Protein 9RFF (pdb70)

Nearest PDB structures (foldseek):
  2ov2-assembly9_H  TM=9.928E-01  e=3.706E-32  Homo sapiens
  3ryt-assembly1_C  TM=9.776E-01  e=1.909E-29  Homo sapiens
  5upk-assembly1_C  TM=9.844E-01  e=1.494E-25  Homo sapiens
  7xqv-assembly1_A  TM=9.735E-01  e=6.009E-23  Rattus norvegicus
  8t74-assembly1_A  TM=9.162E-01  e=3.056E-15  Homo sapiens

Foldseek 3Di:
DAEAEEEEEFAPPQCQVLLVLCQAFVDGDDDDDFDAKKWWWKWKAQVNHIYIYTYMYHGRDVVCVVPRCLSQPPHQEYEYEGELLDVVRLVCVVVPVLVSNPVNPPHAYEYEHEPPVCQPPVVSQVVQVVVVHHGHDPVNQVVSCVVSVHPYYFYAYSVVGVRSNVVVLVRVCSRPVVDPRPDMGRIHTDAMQDPVNRVSNVCPHWDWDQDPSGIDTHHD

Radius of gyration: 16.65 Å; Cα contacts (8 Å, |Δi|>4): 474; chains: 1; bounding box: 46×42×38 Å

Secondary structure (DSSP, 8-state):
-EEEEEEEEESTTSSHHHHHHHHHHS---SS----SEEEEEEEEEETTEEEEEEEEEE--SGGGTTTGGGG-TT-SEEEEEEETT-HHHHHHIIIIIHHHHHH-----EEEEEE-GGGTT-HHHHHHHHHTT--PPPHHHHHHHHHHTT-SEEEE--TTT-TTHHHHHHHHHHHH-TTS----BPPPEEEEESSHHHHHHHH----EEEEETTEEEEE--

Organism: Homo sapiens (NCBI:txid9606)

InterPro domains:
  IPR001452 SH3 domain [PF00018] (140-185)
  IPR001452 SH3 domain [PF00018] (202-250)
  IPR001452 SH3 domain [PF14604] (452-502)
  IPR001452 SH3 domain [PF14604] (837-886)
  IPR001452 SH3 domain [PR00452] (199-209)
  IPR001452 SH3 domain [PR00452] (462-477)
  IPR001452 SH3 domain [PR00452] (492-504)
  IPR001452 SH3 domain [PS50002] (134-193)
  IPR001452 SH3 domain [PS50002] (196-259)
  IPR001452 SH3 domain [PS50002] (445-506)
  IPR001452 SH3 domain [PS50002] (829-888)
  IPR001452 SH3 domain [SM00326] (137-192)
  IPR001452 SH3 domain [SM00326] (199-258)
  IPR001452 SH3 domain [SM00326] (448-505)
  IPR001452 SH3 domain [SM00326] (832-888)
  IPR001841 Zinc finger, RING-type [PF13923] (11-52)
  IPR001841 Zinc finger, RING-type [PS50089] (12-53)
  IPR001841 Zinc finger, RING-type [SM00184] (12-52)
  IPR013083 Zinc finger, RING/FYVE/PHD-type [G3DSA:3.30.40.10] (1-81)
  IPR017907 Zinc finger, RING-type, conserved site [PS00518] (28-37)

Sequence (220 aa):
MQAIKCVVVGDGAVGKTCLLISYTTNAFPGEYIPTVFDNYSANVMMVDGKPVNLGLWDTAGQEDYDRLRPLSYPPQTDVFLICFSLVSPASFEENVRAKWYPEVRHHPNTPPIILVGTKLDLRDDKDDTIEKLKEKKLTPITYPQGLAMAKEIGAVKYLECSALTQRGLKTVFDEAIRAVLQNRHSMEISPPVLISSSNPTAAARISEAPSSQVHISTTGLIVTPP

B-factor: mean 19.62, std 9.92, range [8.66, 71.63]

Structure (mmCIF, N/CA/C/O backbone):
data_9RFF
#
_entry.id   9RFF
#
_cell.length_a   39.222
_cell.length_b   73.082
_cell.length_c   73.283
_cell.angle_alpha   90.000
_cell.angle_beta   90.000
_cell.angle_gamma   90.000
#
_sym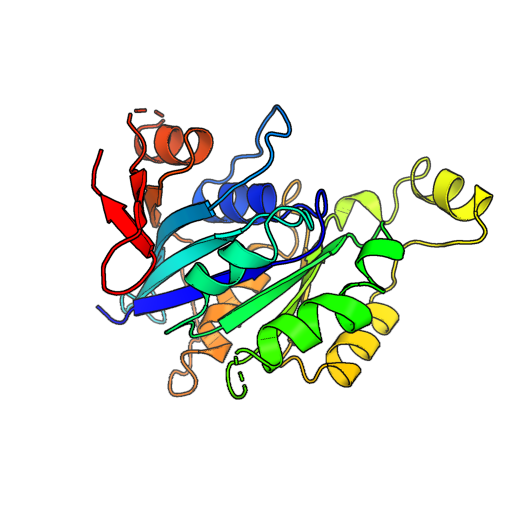metry.space_group_name_H-M   'P 21 21 21'
#
loop_
_entity.id
_entity.type
_entity.pdbx_description
1 polymer 'Ras-related C3 botulinum toxin substrate 1,E3 ubiquitin-protein ligase SH3RF1'
2 non-polymer 'PHOSPHOAMINOPHOSPHONIC ACID-GUANYLATE ESTER'
3 non-polymer 'MAGNESIUM ION'
4 non-polymer (4S)-2-METHYL-2,4-PENTANEDIOL
5 water water
#
loop_
_atom_site.group_PDB
_atom_site.id
_atom_site.type_symbol
_atom_site.label_atom_id
_atom_site.label_alt_id
_atom_site.label_comp_id
_atom_site.label_asym_id
_atom_site.label_entity_id
_atom_site.label_seq_id
_atom_site.pdbx_PDB_ins_code
_atom_site.Cartn_x
_atom_site.Cartn_y
_atom_site.Cartn_z
_atom_site.occupancy
_atom_site.B_iso_or_equiv
_atom_site.auth_seq_id
_atom_site.auth_comp_id
_atom_site.auth_asym_id
_atom_site.auth_atom_id
_atom_site.pdbx_PDB_model_num
ATOM 1 N N . MET A 1 4 ? 38.566 5.222 1.720 1.000 56.011 1 MET A N 1
ATOM 2 C CA . MET A 1 4 ? 37.631 4.065 1.701 1.000 51.251 1 MET A CA 1
ATOM 3 C C . MET A 1 4 ? 37.391 3.677 0.242 1.000 42.949 1 MET A C 1
ATOM 4 O O . MET A 1 4 ? 36.911 4.473 -0.559 1.000 44.637 1 MET A O 1
ATOM 9 N N . GLN A 1 5 ? 37.757 2.440 -0.096 1.000 36.915 2 GLN A N 1
ATOM 10 C CA . GLN A 1 5 ? 37.386 1.859 -1.371 1.000 31.184 2 GLN A CA 1
ATOM 11 C C . GLN A 1 5 ? 35.887 2.063 -1.608 1.000 26.928 2 GLN A C 1
ATOM 12 O O . GLN A 1 5 ? 35.087 1.881 -0.695 1.000 24.695 2 GLN A O 1
ATOM 18 N N . ALA A 1 6 ? 35.544 2.444 -2.843 1.000 24.619 3 ALA A N 1
ATOM 19 C CA . ALA A 1 6 ? 34.170 2.644 -3.260 1.000 21.321 3 ALA A CA 1
ATOM 20 C C . ALA A 1 6 ? 33.849 1.713 -4.431 1.000 20.207 3 ALA A C 1
ATOM 21 O O . ALA A 1 6 ? 34.717 1.408 -5.255 1.000 23.945 3 ALA A O 1
ATOM 23 N N . ILE A 1 7 ? 32.608 1.239 -4.463 1.000 16.058 4 ILE A N 1
ATOM 24 C CA . ILE A 1 7 ? 32.061 0.367 -5.496 1.000 15.715 4 ILE A CA 1
ATOM 25 C C . ILE A 1 7 ? 30.790 1.048 -5.986 1.000 13.957 4 ILE A C 1
ATOM 26 O O . ILE A 1 7 ? 29.944 1.406 -5.157 1.000 16.572 4 ILE A O 1
ATOM 31 N N . LYS A 1 8 ? 30.603 1.135 -7.301 1.000 12.026 5 LYS A N 1
ATOM 32 C CA . LYS A 1 8 ? 29.370 1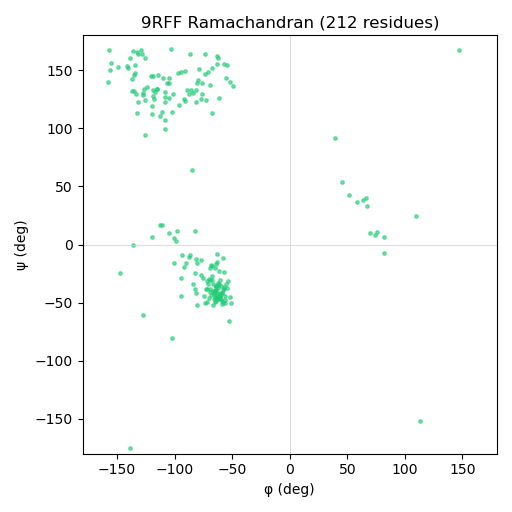.611 -7.888 1.000 12.439 5 LYS A CA 1
ATOM 33 C C . LYS A 1 8 ? 28.634 0.441 -8.518 1.000 11.209 5 LYS A C 1
ATOM 34 O O . LYS A 1 8 ? 29.185 -0.270 -9.355 1.000 12.244 5 LYS A O 1
ATOM 40 N N . CYS A 1 9 ? 27.373 0.297 -8.125 1.000 11.018 6 CYS A N 1
ATOM 41 C CA . CYS A 1 9 ? 26.506 -0.758 -8.631 1.000 11.112 6 CYS A CA 1
ATOM 42 C C . CYS A 1 9 ? 25.219 -0.129 -9.136 1.000 11.087 6 CYS A C 1
ATOM 43 O O . CYS A 1 9 ? 24.625 0.702 -8.452 1.000 13.045 6 CYS A O 1
ATOM 46 N N . VAL A 1 10 ? 24.823 -0.487 -10.362 1.000 9.896 7 VAL A N 1
ATOM 47 C CA . VAL A 1 10 ? 23.626 0.013 -10.996 1.000 9.993 7 VAL A CA 1
ATOM 48 C C . VAL A 1 10 ? 22.663 -1.152 -11.206 1.000 9.382 7 VAL A C 1
ATOM 49 O O . VAL A 1 10 ? 23.068 -2.215 -11.688 1.000 10.171 7 VAL A O 1
ATOM 53 N N . VAL A 1 11 ? 21.409 -0.901 -10.855 1.000 9.511 8 VAL A N 1
ATOM 54 C CA . VAL A 1 11 ? 20.342 -1.892 -10.919 1.000 10.198 8 VAL A CA 1
ATOM 55 C C . VAL A 1 11 ? 19.406 -1.547 -12.066 1.000 9.770 8 VAL A C 1
ATOM 56 O O . VAL A 1 11 ? 18.857 -0.449 -12.089 1.000 10.778 8 VAL A O 1
ATOM 60 N N . VAL A 1 12 ? 19.229 -2.480 -13.013 1.000 9.869 9 VAL A N 1
ATOM 61 C CA . VAL A 1 12 ? 18.363 -2.272 -14.161 1.000 10.040 9 VAL A CA 1
ATOM 62 C C . VAL A 1 12 ? 17.440 -3.477 -14.335 1.000 9.848 9 VAL A C 1
ATOM 63 O O . VAL A 1 12 ? 17.671 -4.571 -13.814 1.000 10.714 9 VAL A O 1
ATOM 67 N N . GLY A 1 13 ? 16.391 -3.281 -15.133 1.000 10.105 10 GLY A N 1
ATOM 68 C CA . GLY A 1 13 ? 15.415 -4.321 -15.419 1.000 11.040 10 GLY A CA 1
ATOM 69 C C . GLY A 1 13 ? 14.027 -3.747 -15.613 1.000 10.750 10 GLY A C 1
ATOM 70 O O . GLY A 1 13 ? 13.798 -2.564 -15.375 1.000 11.234 10 GLY A O 1
ATOM 71 N N . ASP A 1 14 ? 13.123 -4.571 -16.121 1.000 10.995 11 ASP A N 1
ATOM 72 C CA . ASP A 1 14 ? 11.785 -4.116 -16.461 1.000 12.194 11 ASP A CA 1
ATOM 73 C C . ASP A 1 14 ? 11.084 -3.437 -15.296 1.000 11.882 11 ASP A C 1
ATOM 74 O O . ASP A 1 14 ? 11.314 -3.676 -14.110 1.000 11.892 11 ASP A O 1
ATOM 79 N N . GLY A 1 15 ? 10.155 -2.570 -15.666 1.000 12.307 12 GLY A N 1
ATOM 80 C CA . GLY A 1 15 ? 9.221 -2.030 -14.692 1.000 12.660 12 GLY A CA 1
ATOM 81 C C . GLY A 1 15 ? 8.569 -3.181 -13.927 1.000 14.229 12 GLY A C 1
ATOM 82 O O . GLY A 1 15 ? 8.265 -4.225 -14.475 1.000 15.597 12 GLY A O 1
ATOM 83 N N . ALA A 1 16 ? 8.419 -2.950 -12.634 1.000 15.431 13 ALA A N 1
ATOM 84 C CA . ALA A 1 16 ? 7.678 -3.762 -11.698 1.000 16.629 13 ALA A CA 1
ATOM 85 C C . ALA A 1 16 ? 8.422 -5.043 -11.307 1.000 13.646 13 ALA A C 1
ATOM 86 O O . ALA A 1 16 ? 7.863 -5.835 -10.565 1.000 16.061 13 ALA A O 1
ATOM 88 N N . VAL A 1 17 ? 9.703 -5.191 -11.649 1.000 10.990 14 VAL A N 1
ATOM 89 C CA . VAL A 1 17 ? 10.389 -6.436 -11.279 1.000 11.005 14 VAL A CA 1
ATOM 90 C C . VAL A 1 17 ? 10.853 -6.420 -9.816 1.000 10.910 14 VAL A C 1
ATOM 91 O O . VAL A 1 17 ? 11.068 -7.483 -9.264 1.000 12.164 14 VAL A O 1
ATOM 95 N N . GLY A 1 18 ? 10.904 -5.264 -9.159 1.000 10.611 15 GLY A N 1
ATOM 96 C CA . GLY A 1 18 ? 11.255 -5.191 -7.749 1.000 9.695 15 GLY A CA 1
ATOM 97 C C . GLY A 1 18 ? 12.618 -4.573 -7.457 1.000 9.316 15 GLY A C 1
ATOM 98 O O . GLY A 1 18 ? 13.169 -4.799 -6.388 1.000 10.050 15 GLY A O 1
ATOM 99 N N . LYS A 1 19 ? 13.122 -3.736 -8.363 1.000 9.811 16 LYS A N 1
ATOM 100 C CA . LYS A 1 19 ? 14.432 -3.136 -8.179 1.000 9.920 16 LYS A CA 1
ATOM 101 C C . LYS A 1 19 ? 14.480 -2.244 -6.945 1.000 9.990 16 LYS A C 1
ATOM 102 O O . LYS A 1 19 ? 15.433 -2.298 -6.156 1.000 10.330 16 LYS A O 1
ATOM 108 N N . THR A 1 20 ? 13.452 -1.396 -6.761 1.000 10.079 17 THR A N 1
ATOM 109 C CA . THR A 1 20 ? 13.459 -0.463 -5.643 1.000 10.654 17 THR A CA 1
ATOM 110 C C . THR A 1 20 ? 13.291 -1.196 -4.315 1.000 10.808 17 THR A C 1
ATOM 111 O O . THR A 1 20 ? 13.997 -0.926 -3.350 1.000 11.151 17 THR A O 1
ATOM 115 N N . CYS A 1 21 ? 12.403 -2.193 -4.288 1.000 10.438 18 CYS A N 1
ATOM 116 C CA . CYS A 1 21 ? 12.235 -2.977 -3.066 1.000 10.958 18 CYS A CA 1
ATOM 117 C C . CYS A 1 21 ? 13.500 -3.749 -2.707 1.000 10.387 18 CYS A C 1
ATOM 118 O O . CYS A 1 21 ? 13.824 -3.890 -1.529 1.000 10.359 18 CYS A O 1
ATOM 121 N N . LEU A 1 22 ? 14.218 -4.249 -3.723 1.000 10.139 19 LEU A N 1
ATOM 122 C CA . LEU A 1 22 ? 15.473 -4.939 -3.467 1.000 10.954 19 LEU A CA 1
ATOM 123 C C . LEU A 1 22 ? 16.420 -4.023 -2.673 1.000 9.998 19 LEU A C 1
ATOM 124 O O . LEU A 1 22 ? 17.038 -4.405 -1.695 1.000 11.054 19 LEU A O 1
ATOM 129 N N . LEU A 1 23 ? 16.540 -2.771 -3.146 1.000 9.806 20 LEU A N 1
ATOM 130 C CA . LEU A 1 23 ? 17.464 -1.810 -2.575 1.000 10.323 20 LEU A CA 1
ATOM 131 C C . LEU A 1 23 ? 17.011 -1.363 -1.193 1.000 10.266 20 LEU A C 1
ATOM 132 O O . LEU A 1 23 ? 17.838 -1.246 -0.291 1.000 11.402 20 LEU A O 1
ATOM 137 N N . ILE A 1 24 ? 15.743 -1.036 -1.029 1.000 10.837 21 ILE A N 1
ATOM 138 C CA . ILE A 1 24 ? 15.251 -0.593 0.270 1.000 11.576 21 ILE A CA 1
ATOM 139 C C . ILE A 1 24 ? 15.347 -1.729 1.296 1.000 11.260 21 ILE A C 1
ATOM 140 O O . ILE A 1 24 ? 15.752 -1.521 2.430 1.000 12.620 21 ILE A O 1
ATOM 145 N N . SER A 1 25 ? 14.993 -2.951 0.896 1.000 10.681 22 SER A N 1
ATOM 146 C CA . SER A 1 25 ? 15.035 -4.072 1.817 1.000 10.323 22 SER A CA 1
ATOM 147 C C . SER A 1 25 ? 16.465 -4.373 2.248 1.000 10.623 22 SER A C 1
ATOM 148 O O . SER A 1 25 ? 16.760 -4.594 3.429 1.000 11.493 22 SER A O 1
ATOM 151 N N . TYR A 1 26 ? 17.395 -4.391 1.297 1.000 10.377 23 TYR A N 1
ATOM 152 C CA . TYR A 1 26 ? 18.785 -4.685 1.626 1.000 9.945 23 TYR A CA 1
ATOM 153 C C . TYR A 1 26 ? 19.353 -3.592 2.533 1.000 10.952 23 TYR A C 1
ATOM 154 O O . TYR A 1 26 ? 20.016 -3.863 3.548 1.000 11.827 23 TYR A O 1
ATOM 163 N N . THR A 1 27 ? 19.107 -2.319 2.198 1.000 11.501 24 THR A N 1
ATOM 164 C CA . THR A 1 27 ? 19.821 -1.253 2.907 1.000 12.463 24 THR A CA 1
ATOM 165 C C . THR A 1 27 ? 19.170 -0.902 4.242 1.000 13.784 24 THR A C 1
ATOM 166 O O . THR A 1 27 ? 19.833 -0.331 5.112 1.000 15.285 24 THR A O 1
ATOM 170 N N . THR A 1 28 ? 17.869 -1.162 4.403 1.000 12.754 25 THR A N 1
ATOM 171 C CA . THR A 1 28 ? 17.158 -0.683 5.589 1.000 14.337 25 THR A CA 1
ATOM 172 C C . THR A 1 28 ? 16.225 -1.694 6.239 1.000 14.689 25 THR A C 1
ATOM 173 O O . THR A 1 28 ? 15.538 -1.347 7.232 1.000 16.038 25 THR A O 1
ATOM 177 N N . ASN A 1 29 ? 16.124 -2.897 5.676 1.000 14.252 26 ASN A N 1
ATOM 178 C CA . ASN A 1 29 ? 15.247 -3.924 6.232 1.000 16.063 26 ASN A CA 1
ATOM 179 C C . ASN A 1 29 ? 13.788 -3.461 6.306 1.000 17.608 26 ASN A C 1
ATOM 180 O O . ASN A 1 29 ? 13.030 -3.874 7.189 1.000 21.982 26 ASN A O 1
ATOM 185 N N . ALA A 1 30 ? 13.367 -2.694 5.301 1.000 17.898 27 ALA A N 1
ATOM 186 C CA . ALA A 1 30 ? 11.988 -2.270 5.158 1.000 19.080 27 ALA A CA 1
ATOM 187 C C . ALA A 1 30 ? 11.492 -2.650 3.787 1.000 19.117 27 ALA A C 1
ATOM 188 O O . ALA A 1 30 ? 12.273 -2.843 2.867 1.000 17.207 27 ALA A O 1
ATOM 190 N N . PHE A 1 31 ? 10.172 -2.700 3.664 1.000 24.357 28 PHE A N 1
ATOM 191 C CA . PHE A 1 31 ? 9.577 -3.077 2.406 1.000 24.406 28 PHE A CA 1
ATOM 192 C C . PHE A 1 31 ? 8.498 -2.043 2.144 1.000 29.473 28 PHE A C 1
ATOM 193 O O . PHE A 1 31 ? 7.603 -1.907 2.967 1.000 34.499 28 PHE A O 1
ATOM 201 N N . PRO A 1 32 ? 8.638 -1.191 1.103 1.000 31.595 29 PRO A N 1
ATOM 202 C CA . PRO A 1 32 ? 7.728 -0.066 0.903 1.000 33.506 29 PRO A CA 1
ATOM 203 C C . PRO A 1 32 ? 6.276 -0.461 0.641 1.000 34.231 29 PRO A C 1
ATOM 204 O O . PRO A 1 32 ? 6.023 -1.509 0.047 1.000 35.379 29 PRO A O 1
ATOM 208 N N . GLY A 1 33 ? 5.362 0.476 0.966 1.000 39.125 30 GLY A N 1
ATOM 209 C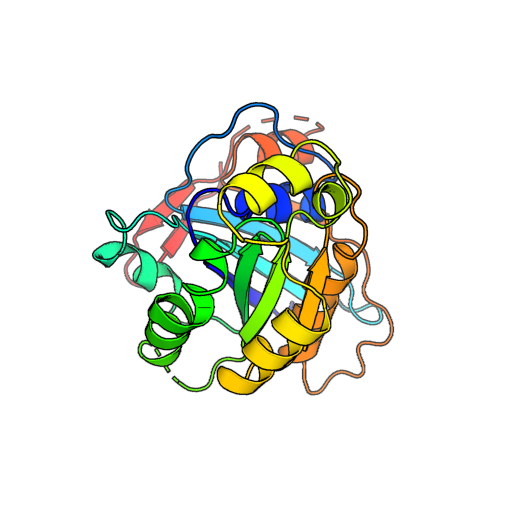 CA . GLY A 1 33 ? 3.928 0.228 1.072 1.000 38.919 30 GLY A CA 1
ATOM 210 C C . GLY A 1 33 ? 3.089 0.671 -0.137 1.000 45.048 30 GLY A C 1
ATOM 211 O O . GLY A 1 33 ? 1.925 0.267 -0.238 1.000 53.140 30 GLY A O 1
ATOM 212 N N . GLU A 1 34 ? 3.634 1.519 -1.022 1.000 42.554 31 GLU A N 1
ATOM 213 C CA . GLU A 1 34 ? 2.956 1.900 -2.262 1.000 40.902 31 GLU A CA 1
ATOM 214 C C . GLU A 1 34 ? 4.001 1.881 -3.380 1.000 40.467 31 GLU A C 1
ATOM 215 O O . GLU A 1 34 ? 5.104 2.382 -3.163 1.000 43.346 31 GLU A O 1
ATOM 217 N N . TYR A 1 35 ? 3.677 1.236 -4.525 1.000 40.807 32 TYR A N 1
ATOM 218 C CA . TYR A 1 35 ? 4.547 1.170 -5.705 1.000 37.527 32 TYR A CA 1
ATOM 219 C C . TYR A 1 35 ? 4.652 2.572 -6.312 1.000 31.916 32 TYR A C 1
ATOM 220 O O . TYR A 1 35 ? 3.658 3.115 -6.798 1.000 32.538 32 TYR A O 1
ATOM 229 N N . ILE A 1 36 ? 5.865 3.150 -6.243 1.000 26.039 33 ILE A N 1
ATOM 230 C CA . ILE A 1 36 ? 6.143 4.451 -6.828 1.000 25.410 33 ILE A CA 1
ATOM 231 C C . ILE A 1 36 ? 7.237 4.263 -7.874 1.000 24.551 33 ILE A C 1
ATOM 232 O O . ILE A 1 36 ? 8.341 3.867 -7.533 1.000 21.471 33 ILE A O 1
ATOM 237 N N . PRO A 1 37 ? 6.959 4.436 -9.186 1.000 25.468 34 PRO A N 1
ATOM 238 C CA . PRO A 1 37 ? 8.011 4.312 -10.210 1.000 24.229 34 PRO A CA 1
ATOM 239 C C . PRO A 1 37 ? 9.207 5.222 -9.961 1.000 21.449 34 PRO A C 1
ATOM 240 O O . PRO A 1 37 ? 9.088 6.352 -9.511 1.000 24.035 34 PRO A O 1
ATOM 244 N N . THR A 1 38 ? 10.368 4.693 -10.284 1.000 18.954 35 THR A N 1
ATOM 245 C CA . THR A 1 38 ? 11.639 5.330 -10.073 1.000 17.111 35 THR A CA 1
ATOM 246 C C . THR A 1 38 ? 11.994 6.140 -11.311 1.000 16.810 35 THR A C 1
ATOM 247 O O . THR A 1 38 ? 11.707 5.730 -12.441 1.000 19.269 35 THR A O 1
ATOM 251 N N . VAL A 1 39 ? 12.730 7.220 -11.076 1.000 16.876 36 VAL A N 1
ATOM 252 C CA . VAL A 1 39 ? 13.471 7.902 -12.141 1.000 17.693 36 VAL A CA 1
ATOM 253 C C . VAL A 1 39 ? 14.943 7.485 -12.000 1.000 15.046 36 VAL A C 1
ATOM 254 O O . VAL A 1 39 ? 15.362 6.511 -12.618 1.000 15.931 36 VAL A O 1
ATOM 258 N N . PHE A 1 40 ? 15.671 8.111 -11.075 1.000 14.510 37 PHE A N 1
ATOM 259 C CA . PHE A 1 40 ? 16.922 7.600 -10.544 1.000 14.248 37 PHE A CA 1
ATOM 260 C C . PHE A 1 40 ? 16.881 7.748 -9.034 1.000 14.058 37 PHE A C 1
ATOM 261 O O . PHE A 1 40 ? 16.328 8.716 -8.516 1.000 17.849 37 PHE A O 1
ATOM 269 N N . ASP A 1 41 ? 17.519 6.820 -8.327 1.000 12.927 38 ASP A N 1
ATOM 270 C CA . ASP A 1 41 ? 17.745 7.024 -6.898 1.000 13.775 38 ASP A CA 1
ATOM 271 C C . ASP A 1 41 ? 19.117 6.493 -6.545 1.000 13.069 38 ASP A C 1
ATOM 272 O O . ASP A 1 41 ? 19.652 5.602 -7.205 1.000 14.101 38 ASP A O 1
ATOM 277 N N . ASN A 1 42 ? 19.675 7.080 -5.483 1.000 12.840 39 ASN A N 1
ATOM 278 C CA . ASN A 1 42 ? 20.967 6.664 -4.950 1.000 12.974 39 ASN A CA 1
ATOM 279 C C . ASN A 1 42 ? 20.813 6.185 -3.517 1.000 12.535 39 ASN A C 1
ATOM 280 O O . ASN A 1 42 ? 20.000 6.724 -2.758 1.000 13.880 39 ASN A O 1
ATOM 285 N N . TYR A 1 43 ? 21.619 5.176 -3.170 1.000 12.289 40 TYR A N 1
ATOM 286 C CA . TYR A 1 43 ? 21.784 4.671 -1.819 1.000 13.547 40 TYR A CA 1
ATOM 287 C C . TYR A 1 43 ? 23.278 4.573 -1.589 1.000 13.977 40 TYR A C 1
ATOM 288 O O . TYR A 1 43 ? 23.952 3.878 -2.337 1.000 16.347 40 TYR A O 1
ATOM 297 N N . SER A 1 44 ? 23.761 5.254 -0.551 1.000 13.765 41 SER A N 1
ATOM 298 C CA . SER A 1 44 ? 25.156 5.210 -0.199 1.000 14.179 41 SER A CA 1
ATOM 299 C C . SER A 1 44 ? 25.257 4.453 1.110 1.000 13.561 41 SER A C 1
ATOM 300 O O . SER A 1 44 ? 24.723 4.950 2.090 1.000 13.770 41 SER A O 1
ATOM 303 N N . ALA A 1 45 ? 25.885 3.279 1.089 1.000 13.638 42 ALA A N 1
ATOM 304 C CA . ALA A 1 45 ? 25.905 2.405 2.252 1.000 15.587 42 ALA A CA 1
ATOM 305 C C . ALA A 1 45 ? 27.303 1.880 2.461 1.000 15.382 42 ALA A C 1
ATOM 306 O O . ALA A 1 45 ? 28.013 1.594 1.509 1.000 17.416 42 ALA A O 1
ATOM 308 N N . ASN A 1 46 ? 27.677 1.693 3.716 1.000 15.306 43 ASN A N 1
ATOM 309 C CA . ASN A 1 46 ? 28.991 1.129 3.992 1.000 16.159 43 ASN A CA 1
ATOM 310 C C . ASN A 1 46 ? 28.885 -0.317 4.432 1.000 15.284 43 ASN A C 1
ATOM 311 O O . ASN A 1 46 ? 27.954 -0.676 5.131 1.000 15.308 43 ASN A O 1
ATOM 316 N N . VAL A 1 47 ? 29.840 -1.132 4.017 1.000 14.491 44 VAL A N 1
ATOM 317 C CA . VAL A 1 47 ? 29.971 -2.492 4.535 1.000 14.886 44 VAL A CA 1
ATOM 318 C C . VAL A 1 47 ? 31.424 -2.660 4.981 1.000 14.232 44 VAL A C 1
ATOM 319 O O . VAL A 1 47 ? 32.310 -1.888 4.600 1.000 18.112 44 VAL A O 1
ATOM 323 N N . MET A 1 48 ? 31.637 -3.707 5.767 1.000 14.507 45 MET A N 1
ATOM 324 C CA A MET A 1 48 ? 32.970 -4.132 6.130 0.500 14.763 45 MET A CA 1
ATOM 325 C CA B MET A 1 48 ? 32.955 -4.145 6.156 0.500 15.637 45 MET A CA 1
ATOM 326 C C . MET A 1 48 ? 33.250 -5.461 5.450 1.000 13.723 45 MET A C 1
ATOM 327 O O . MET A 1 48 ? 32.470 -6.403 5.591 1.000 15.645 45 MET A O 1
ATOM 336 N N . VAL A 1 49 ? 34.332 -5.489 4.685 1.000 14.718 46 VAL A N 1
ATOM 337 C CA . VAL A 1 49 ? 34.773 -6.671 3.970 1.000 13.770 46 VAL A CA 1
ATOM 338 C C . VAL A 1 49 ? 36.029 -7.143 4.688 1.000 14.703 46 VAL A C 1
ATOM 339 O O . VAL A 1 49 ? 37.053 -6.437 4.682 1.000 14.683 46 VAL A O 1
ATOM 343 N N . ASP A 1 50 ? 35.918 -8.246 5.436 1.000 16.056 47 ASP A N 1
ATOM 344 C CA . ASP A 1 50 ? 37.055 -8.716 6.226 1.000 15.724 47 ASP A CA 1
ATOM 345 C C . ASP A 1 50 ? 37.619 -7.586 7.084 1.000 15.954 47 ASP A C 1
ATOM 346 O O . ASP A 1 50 ? 38.831 -7.430 7.247 1.000 18.948 47 ASP A O 1
ATOM 351 N N . GLY A 1 51 ? 36.699 -6.836 7.678 1.000 16.993 48 GLY A N 1
ATOM 352 C CA . GLY A 1 51 ? 37.018 -5.835 8.677 1.000 18.474 48 GLY A CA 1
ATOM 353 C C . GLY A 1 51 ? 37.485 -4.503 8.107 1.000 19.039 48 GLY A C 1
ATOM 354 O O . GLY A 1 51 ? 37.863 -3.647 8.892 1.000 22.412 48 GLY A O 1
ATOM 355 N N . LYS A 1 52 ? 37.429 -4.335 6.778 1.000 17.040 49 LYS A N 1
ATOM 356 C CA . LYS A 1 52 ? 37.865 -3.135 6.099 1.000 16.936 49 LYS A CA 1
ATOM 357 C C . LYS A 1 52 ? 36.662 -2.477 5.440 1.000 16.411 49 LYS A C 1
ATOM 358 O O . LYS A 1 52 ? 35.863 -3.125 4.761 1.000 15.600 49 LYS A O 1
ATOM 364 N N . PRO A 1 53 ? 36.517 -1.148 5.593 1.000 16.429 50 PRO A N 1
ATOM 365 C CA . PRO A 1 53 ? 35.333 -0.473 5.079 1.000 16.341 50 PRO A CA 1
ATOM 366 C C . PRO A 1 53 ? 35.361 -0.285 3.568 1.000 15.422 50 PRO A C 1
ATOM 367 O O . PRO A 1 53 ? 36.395 0.024 2.990 1.000 17.662 50 PRO A O 1
ATOM 371 N N . VAL A 1 54 ? 34.191 -0.511 2.988 1.000 13.580 51 VAL A N 1
ATOM 372 C CA . VAL A 1 54 ? 33.940 -0.343 1.574 1.000 14.832 51 VAL A CA 1
ATOM 373 C C . VAL A 1 54 ? 32.622 0.431 1.457 1.000 14.572 51 VAL A C 1
ATOM 374 O O . VAL A 1 54 ? 31.617 0.077 2.066 1.000 15.765 51 VAL A O 1
ATOM 378 N N . ASN A 1 55 ? 32.647 1.502 0.672 1.000 14.802 52 ASN A N 1
ATOM 379 C CA . ASN A 1 55 ? 31.446 2.251 0.372 1.000 16.457 52 ASN A CA 1
ATOM 380 C C . ASN A 1 55 ? 30.777 1.670 -0.876 1.000 15.725 52 ASN A C 1
ATOM 381 O O . ASN A 1 55 ? 31.405 1.480 -1.917 1.000 19.550 52 ASN A O 1
ATOM 386 N N . LEU A 1 56 ? 29.465 1.472 -0.767 1.000 15.081 53 LEU A N 1
ATOM 387 C CA . LEU A 1 56 ? 28.633 1.068 -1.879 1.000 14.925 53 LEU A CA 1
ATOM 388 C C . LEU A 1 56 ? 27.838 2.276 -2.323 1.000 15.651 53 LEU A C 1
ATOM 389 O O . LEU A 1 56 ? 27.075 2.844 -1.545 1.000 17.931 53 LEU A O 1
ATOM 394 N N . GLY A 1 57 ? 27.952 2.557 -3.602 1.000 13.354 54 GLY A N 1
ATOM 395 C CA . GLY A 1 57 ? 27.125 3.544 -4.256 1.000 13.466 54 GLY A CA 1
ATOM 396 C C . GLY A 1 57 ? 26.154 2.816 -5.162 1.000 11.889 54 GLY A C 1
ATOM 397 O O . GLY A 1 57 ? 26.562 2.341 -6.237 1.000 12.957 54 GLY A O 1
ATOM 398 N N . LEU A 1 58 ? 24.930 2.661 -4.658 1.000 11.985 55 LEU A N 1
ATOM 399 C CA . LEU A 1 58 ? 23.921 1.872 -5.336 1.000 11.634 55 LEU A CA 1
ATOM 400 C C . LEU A 1 58 ? 22.952 2.793 -6.062 1.000 11.428 55 LEU A C 1
ATOM 401 O O . LEU A 1 58 ? 22.467 3.772 -5.487 1.000 13.115 55 LEU A O 1
ATOM 406 N N . TRP A 1 59 ? 22.730 2.510 -7.349 1.000 10.793 56 TRP A N 1
ATOM 407 C CA . TRP A 1 59 ? 21.884 3.334 -8.179 1.000 11.404 56 TRP A CA 1
ATOM 408 C C . TRP A 1 59 ? 20.710 2.518 -8.695 1.000 10.994 56 TRP A C 1
ATOM 409 O O . TRP A 1 59 ? 20.880 1.472 -9.312 1.000 12.887 56 TRP A O 1
ATOM 420 N N . ASP A 1 60 ? 19.523 3.068 -8.479 1.000 10.617 57 ASP A N 1
ATOM 421 C CA . ASP A 1 60 ? 18.266 2.571 -8.990 1.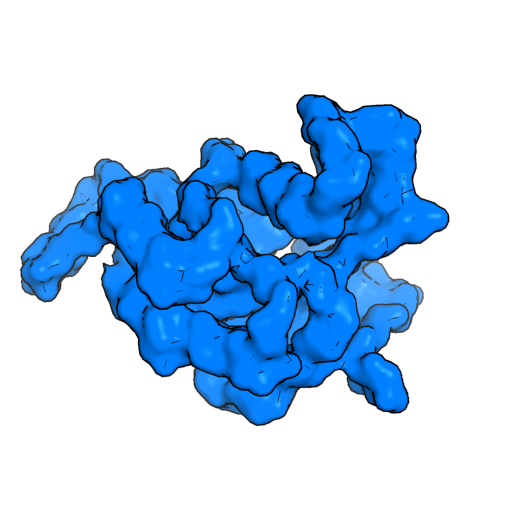000 10.893 57 ASP A CA 1
ATOM 422 C C . ASP A 1 60 ? 17.909 3.341 -10.250 1.000 10.940 57 ASP A C 1
ATOM 423 O O . ASP A 1 60 ? 18.172 4.534 -10.343 1.000 12.811 57 ASP A O 1
ATOM 428 N N . THR A 1 61 ? 17.243 2.652 -11.168 1.000 11.491 58 THR A N 1
ATOM 429 C CA . THR A 1 61 ? 16.892 3.216 -12.456 1.000 11.340 58 THR A CA 1
ATOM 430 C C . THR A 1 61 ? 15.453 2.867 -12.808 1.000 12.463 58 THR A C 1
ATOM 431 O O . THR A 1 61 ? 14.827 2.013 -12.196 1.000 13.770 58 THR A O 1
ATOM 435 N N . ALA A 1 62 ? 14.941 3.536 -13.808 1.000 13.300 59 ALA A N 1
ATOM 436 C CA . ALA A 1 62 ? 13.585 3.334 -14.295 1.000 14.172 59 ALA A CA 1
ATOM 437 C C . ALA A 1 62 ? 13.567 2.215 -15.328 1.000 15.244 59 ALA A C 1
ATOM 438 O O . ALA A 1 62 ? 14.293 2.263 -16.294 1.000 18.780 59 ALA A O 1
ATOM 440 N N . GLY A 1 63 ? 12.666 1.261 -15.157 1.000 16.508 60 GLY A N 1
ATOM 441 C CA . GLY A 1 63 ? 12.517 0.207 -16.131 1.000 20.386 60 GLY A CA 1
ATOM 442 C C . GLY A 1 63 ? 11.684 0.584 -17.348 1.000 21.587 60 GLY A C 1
ATOM 443 O O . GLY A 1 63 ? 11.688 -0.111 -18.345 1.000 24.347 60 GLY A O 1
ATOM 444 N N . GLN A 1 64 ? 10.985 1.704 -17.289 1.000 22.734 61 GLN A N 1
ATOM 445 C CA . GLN A 1 64 ? 10.092 2.073 -18.372 1.000 25.281 61 GLN A CA 1
ATOM 446 C C . GLN A 1 64 ? 10.872 2.543 -19.593 1.000 23.448 61 GLN A C 1
ATOM 447 O O . GLN A 1 64 ? 11.853 3.279 -19.471 1.000 23.952 61 GLN A O 1
ATOM 453 N N . GLU A 1 65 ? 10.329 2.253 -20.773 1.000 23.788 62 GLU A N 1
ATOM 454 C CA . GLU A 1 65 ? 11.011 2.591 -22.000 1.000 25.213 62 GLU A CA 1
ATOM 455 C C . GLU A 1 65 ? 11.052 4.108 -22.221 1.000 22.725 62 GLU A C 1
ATOM 456 O O . GLU A 1 65 ? 11.944 4.570 -22.911 1.000 23.868 62 GLU A O 1
ATOM 462 N N . ASP A 1 66 ? 10.165 4.886 -21.579 1.000 21.431 63 ASP A N 1
ATOM 463 C CA . ASP A 1 66 ? 10.194 6.336 -21.685 1.000 22.979 63 ASP A CA 1
ATOM 464 C C . ASP A 1 66 ? 11.504 6.924 -21.163 1.000 19.341 63 ASP A C 1
ATOM 465 O O . ASP A 1 66 ? 11.887 8.006 -21.545 1.000 20.887 63 ASP A O 1
ATOM 470 N N . TYR A 1 67 ? 12.195 6.179 -20.300 1.000 17.205 64 TYR A N 1
ATOM 471 C CA . TYR A 1 67 ? 13.467 6.620 -19.764 1.000 16.411 64 TYR A CA 1
ATOM 472 C C . TYR A 1 67 ? 14.677 6.039 -20.491 1.000 16.059 64 TYR A C 1
ATOM 473 O O . TYR A 1 67 ? 15.803 6.221 -20.058 1.000 16.040 64 TYR A O 1
ATOM 482 N N . ASP A 1 68 ? 14.469 5.413 -21.647 1.000 16.264 65 ASP A N 1
ATOM 483 C CA . ASP A 1 68 ? 15.579 4.777 -22.353 1.000 16.948 65 ASP A CA 1
ATOM 484 C C . ASP A 1 68 ? 16.707 5.749 -22.682 1.000 16.707 65 ASP A C 1
ATOM 485 O O . ASP A 1 68 ? 17.876 5.380 -22.641 1.000 17.634 65 ASP A O 1
ATOM 490 N N . ARG A 1 69 ? 16.370 6.986 -23.069 1.000 17.870 66 ARG A N 1
ATOM 491 C CA . ARG A 1 69 ? 17.390 7.921 -23.488 1.000 17.448 66 ARG A CA 1
ATOM 492 C C . ARG A 1 69 ? 18.243 8.356 -22.301 1.000 15.956 66 ARG A C 1
ATOM 493 O O . ARG A 1 69 ? 19.440 8.541 -22.426 1.000 17.412 66 ARG A O 1
ATOM 501 N N . LEU A 1 70 ? 17.593 8.540 -21.149 1.000 16.022 67 LEU A N 1
ATOM 502 C CA . LEU A 1 70 ? 18.212 9.071 -19.954 1.000 14.626 67 LEU A CA 1
ATOM 503 C C . LEU A 1 70 ? 18.934 8.016 -19.135 1.000 13.021 67 LEU A C 1
ATOM 504 O O . LEU A 1 70 ? 19.920 8.320 -18.484 1.000 12.905 67 LEU A O 1
ATOM 509 N N . ARG A 1 71 ? 18.431 6.784 -19.114 1.000 13.658 68 ARG A N 1
ATOM 510 C CA . ARG A 1 71 ? 18.927 5.772 -18.180 1.000 13.335 68 ARG A CA 1
ATOM 511 C C . ARG A 1 71 ? 20.444 5.643 -18.238 1.000 12.695 68 ARG A C 1
ATOM 512 O O . ARG A 1 71 ? 21.087 5.514 -17.186 1.000 13.017 68 ARG A O 1
ATOM 520 N N . PRO A 1 72 ? 21.076 5.599 -19.429 1.000 12.947 69 PRO A N 1
ATOM 521 C CA . PRO A 1 72 ? 22.538 5.417 -19.464 1.000 13.763 69 PRO A CA 1
ATOM 522 C C . PRO A 1 72 ? 23.389 6.503 -18.831 1.000 14.222 69 PRO A C 1
ATOM 523 O O . PRO A 1 72 ? 24.600 6.311 -18.678 1.000 14.458 69 PRO A O 1
ATOM 527 N N . LEU A 1 73 ? 22.757 7.624 -18.444 1.000 13.495 70 LEU A N 1
ATOM 528 C CA . LEU A 1 73 ? 23.471 8.606 -17.651 1.000 13.874 70 LEU A CA 1
ATOM 529 C C . LEU A 1 73 ? 24.093 7.986 -16.420 1.000 13.509 70 LEU A C 1
ATOM 530 O O . LEU A 1 73 ? 25.104 8.486 -15.940 1.000 14.999 70 LEU A O 1
ATOM 535 N N . SER A 1 74 ? 23.436 6.941 -15.889 1.000 13.277 71 SER A N 1
ATOM 536 C CA . SER A 1 74 ? 23.892 6.282 -14.666 1.000 13.664 71 SER A CA 1
ATOM 537 C C . SER A 1 74 ? 25.083 5.349 -14.910 1.000 13.120 71 SER A C 1
ATOM 538 O O . SER A 1 74 ? 25.695 4.903 -13.944 1.000 13.654 71 SER A O 1
ATOM 541 N N . TYR A 1 75 ? 25.397 5.028 -16.161 1.000 12.606 72 TYR A N 1
ATOM 542 C CA . TYR A 1 75 ? 26.257 3.892 -16.447 1.000 12.913 72 TYR A CA 1
ATOM 543 C C . TYR A 1 75 ? 27.748 4.183 -16.315 1.000 13.815 72 TYR A C 1
ATOM 544 O O . TYR A 1 75 ? 28.515 3.288 -15.914 1.000 13.863 72 TYR A O 1
ATOM 553 N N . PRO A 1 76 ? 28.299 5.344 -16.704 1.000 15.635 73 PRO A N 1
ATOM 554 C CA A PRO A 1 76 ? 29.751 5.495 -16.617 0.500 16.496 73 PRO A CA 1
ATOM 555 C CA B PRO A 1 76 ? 29.754 5.462 -16.635 0.500 17.106 73 PRO A CA 1
ATOM 556 C C . PRO A 1 76 ? 30.300 5.265 -15.217 1.000 17.041 73 PRO A C 1
ATOM 557 O O . PRO A 1 76 ? 29.676 5.635 -14.238 1.000 18.395 73 PRO A O 1
ATOM 564 N N . GLN A 1 77 ? 31.459 4.605 -15.141 1.000 16.498 74 GLN A N 1
ATOM 565 C CA . GLN A 1 77 ? 32.153 4.349 -13.882 1.000 18.839 74 GLN A CA 1
ATOM 566 C C . GLN A 1 77 ? 31.480 3.254 -13.040 1.000 15.965 74 GLN A C 1
ATOM 567 O O . GLN A 1 77 ? 31.868 3.024 -11.913 1.000 16.975 74 GLN A O 1
ATOM 573 N N . THR A 1 78 ? 30.488 2.567 -13.598 1.000 13.816 75 THR A N 1
ATOM 574 C CA . THR A 1 78 ? 29.869 1.444 -12.883 1.000 12.544 75 THR A CA 1
ATOM 575 C C . THR A 1 78 ? 30.848 0.279 -12.789 1.000 11.960 75 THR A C 1
ATOM 576 O O . THR A 1 78 ? 31.522 -0.065 -13.755 1.000 13.398 75 THR A O 1
ATOM 580 N N . ASP A 1 79 ? 30.895 -0.337 -11.596 1.000 11.638 76 ASP A N 1
ATOM 581 C CA . ASP A 1 79 ? 31.741 -1.480 -11.324 1.000 11.801 76 ASP A CA 1
ATOM 582 C C . ASP A 1 79 ? 31.013 -2.819 -11.519 1.000 10.882 76 ASP A C 1
ATOM 583 O O . ASP A 1 79 ? 31.638 -3.822 -11.846 1.000 12.558 76 ASP A O 1
ATOM 588 N N . VAL A 1 80 ? 29.684 -2.839 -11.318 1.000 10.948 77 VAL A N 1
ATOM 589 C CA . VAL A 1 80 ? 28.909 -4.063 -11.471 1.000 10.629 77 VAL A CA 1
ATOM 590 C C . VAL A 1 80 ? 27.466 -3.664 -11.720 1.000 10.256 77 VAL A C 1
ATOM 591 O O . VAL A 1 80 ? 26.973 -2.702 -11.111 1.000 11.119 77 VAL A O 1
ATOM 595 N N . PHE A 1 81 ? 26.805 -4.382 -12.641 1.000 9.587 78 PHE A N 1
ATOM 596 C CA . PHE A 1 81 ? 25.382 -4.227 -12.894 1.000 9.947 78 PHE A CA 1
ATOM 597 C C . PHE A 1 81 ? 24.622 -5.400 -12.302 1.000 10.096 78 PHE A C 1
ATOM 598 O O . PHE A 1 81 ? 25.065 -6.535 -12.404 1.000 10.616 78 PHE A O 1
ATOM 606 N N . LEU A 1 82 ? 23.480 -5.090 -11.698 1.000 9.675 79 LEU A N 1
ATOM 607 C CA . LEU A 1 82 ? 22.491 -6.117 -11.414 1.000 9.323 79 LEU A CA 1
ATOM 608 C C . LEU A 1 82 ? 21.394 -6.003 -12.454 1.000 9.639 79 LEU A C 1
ATOM 609 O O . LEU A 1 82 ? 20.732 -4.961 -12.517 1.000 11.045 79 LEU A O 1
ATOM 614 N N . ILE A 1 83 ? 21.250 -7.027 -13.314 1.000 9.776 80 ILE A N 1
ATOM 615 C CA . ILE A 1 83 ? 20.128 -7.072 -14.236 1.000 9.454 80 ILE A CA 1
ATOM 616 C C . ILE A 1 83 ? 19.075 -7.954 -13.566 1.000 9.405 80 ILE A C 1
ATOM 617 O O . ILE A 1 83 ? 19.353 -9.099 -13.233 1.000 9.836 80 ILE A O 1
ATOM 622 N N . CYS A 1 84 ? 17.905 -7.385 -13.325 1.000 9.402 81 CYS A N 1
ATOM 623 C CA . CYS A 1 84 ? 16.853 -8.023 -12.570 1.000 9.673 81 CYS A CA 1
ATOM 624 C C . CYS A 1 84 ? 15.677 -8.413 -13.461 1.000 9.466 81 CYS A C 1
ATOM 625 O O . CYS A 1 84 ? 15.291 -7.688 -14.358 1.000 9.818 81 CYS A O 1
ATOM 628 N N . PHE A 1 85 ? 15.094 -9.572 -13.138 1.000 9.879 82 PHE A N 1
ATOM 629 C CA . PHE A 1 85 ? 13.821 -9.983 -13.701 1.000 9.900 82 PHE A CA 1
ATOM 630 C C . PHE A 1 85 ? 13.033 -10.642 -12.585 1.000 9.651 82 PHE A C 1
ATOM 631 O O . PHE A 1 85 ? 13.626 -11.228 -11.692 1.000 10.075 82 PHE A O 1
ATOM 639 N N . SER A 1 86 ? 11.703 -10.565 -12.681 1.000 9.831 83 SER A N 1
ATOM 640 C CA . SER A 1 86 ? 10.861 -11.242 -11.722 1.000 10.159 83 SER A CA 1
ATOM 641 C C . SER A 1 86 ? 10.712 -12.711 -12.098 1.000 10.491 83 SER A C 1
ATOM 642 O O . SER A 1 86 ? 10.378 -13.049 -13.231 1.000 11.027 83 SER A O 1
ATOM 645 N N . LEU A 1 87 ? 10.889 -13.588 -11.097 1.000 10.423 84 LEU A N 1
ATOM 646 C CA . LEU A 1 87 ? 10.725 -15.019 -11.302 1.000 10.690 84 LEU A CA 1
ATOM 647 C C . LEU A 1 87 ? 9.306 -15.388 -11.696 1.000 11.776 84 LEU A C 1
ATOM 648 O O . LEU A 1 87 ? 9.080 -16.519 -12.146 1.000 12.854 84 LEU A O 1
ATOM 653 N N . VAL A 1 88 ? 8.361 -14.470 -11.499 1.000 11.217 85 VAL A N 1
ATOM 654 C CA . VAL A 1 88 ? 6.988 -14.754 -11.899 1.000 12.442 85 VAL A CA 1
ATOM 655 C C . VAL A 1 88 ? 6.530 -13.873 -13.066 1.000 13.416 85 VAL A C 1
ATOM 656 O O . VAL A 1 88 ? 5.330 -13.832 -13.371 1.000 14.866 85 VAL A O 1
ATOM 660 N N . SER A 1 89 ? 7.476 -13.247 -13.782 1.000 12.832 86 SER A N 1
ATOM 661 C CA . SER A 1 89 ? 7.161 -12.518 -15.002 1.000 12.926 86 SER A CA 1
ATOM 662 C C . SER A 1 89 ? 8.031 -13.019 -16.150 1.000 14.129 86 SER A C 1
ATOM 663 O O . SER A 1 89 ? 9.152 -12.549 -16.361 1.000 13.700 86 SER A O 1
ATOM 666 N N . PRO A 1 90 ? 7.523 -13.980 -16.954 1.000 14.539 87 PRO A N 1
ATOM 667 C CA . PRO A 1 90 ? 8.265 -14.436 -18.125 1.000 15.141 87 PRO A CA 1
ATOM 668 C C . PRO A 1 90 ? 8.670 -13.309 -19.070 1.000 13.815 87 PRO A C 1
ATOM 669 O O . PRO A 1 90 ? 9.746 -13.378 -19.650 1.000 13.902 87 PRO A O 1
ATOM 673 N N . ALA A 1 91 ? 7.801 -12.306 -19.243 1.000 13.756 88 ALA A N 1
ATOM 674 C CA . ALA A 1 91 ? 8.159 -11.197 -20.118 1.000 13.260 88 ALA A CA 1
ATOM 675 C C . ALA A 1 91 ? 9.437 -10.508 -19.639 1.000 12.135 88 ALA A C 1
ATOM 676 O O . ALA A 1 91 ? 10.303 -10.155 -20.438 1.000 14.034 88 ALA A O 1
ATOM 678 N N . SER A 1 92 ? 9.562 -10.311 -18.330 1.000 11.302 89 SER A N 1
ATOM 679 C CA . SER A 1 92 ? 10.714 -9.635 -17.777 1.000 11.612 89 SER A CA 1
ATOM 680 C C . SER A 1 92 ? 11.981 -10.475 -17.975 1.000 11.511 89 SER A C 1
ATOM 681 O O . SER A 1 92 ? 13.055 -9.935 -18.140 1.000 11.645 89 SER A O 1
ATOM 684 N N . PHE A 1 93 ? 11.831 -11.797 -17.926 1.000 11.605 90 PHE A N 1
ATOM 685 C CA . PHE A 1 93 ? 12.914 -12.734 -18.166 1.000 11.377 90 PHE A CA 1
ATOM 686 C C . PHE A 1 93 ? 13.395 -12.629 -19.605 1.000 11.916 90 PHE A C 1
ATOM 687 O O . PHE A 1 93 ? 14.576 -12.484 -19.865 1.000 11.845 90 PHE A O 1
ATOM 695 N N . GLU A 1 94 ? 12.486 -12.661 -20.574 1.000 12.342 91 GLU A N 1
ATOM 696 C CA A GLU A 1 94 ? 12.924 -12.568 -21.953 0.500 13.337 91 GLU A CA 1
ATOM 697 C CA B GLU A 1 94 ? 12.864 -12.536 -21.973 0.500 13.355 91 GLU A CA 1
ATOM 698 C C . GLU A 1 94 ? 13.590 -11.217 -22.219 1.000 13.278 91 GLU A C 1
ATOM 699 O O . GLU A 1 94 ? 14.557 -11.133 -23.005 1.000 13.332 91 GLU A O 1
ATOM 710 N N . ASN A 1 95 ? 13.117 -10.155 -21.539 1.000 12.569 92 ASN A N 1
ATOM 711 C CA . ASN A 1 95 ? 13.699 -8.841 -21.722 1.000 12.296 92 ASN A CA 1
ATOM 712 C C . ASN A 1 95 ? 15.124 -8.719 -21.191 1.000 12.233 92 ASN A C 1
ATOM 713 O O . ASN A 1 95 ? 15.864 -7.809 -21.602 1.000 13.224 92 ASN A O 1
ATOM 718 N N . VAL A 1 96 ? 15.536 -9.640 -20.320 1.000 11.882 93 VAL A N 1
ATOM 719 C CA . VAL A 1 96 ? 16.949 -9.712 -19.947 1.000 11.329 93 VAL A CA 1
ATOM 720 C C . VAL A 1 96 ? 17.820 -9.764 -21.204 1.000 12.259 93 VAL A C 1
ATOM 721 O O . VAL A 1 96 ? 18.822 -9.060 -21.353 1.000 13.882 93 VAL A O 1
ATOM 725 N N . ARG A 1 97 ? 17.455 -10.683 -22.094 1.000 12.672 94 ARG A N 1
ATOM 726 C CA . ARG A 1 97 ? 18.208 -10.946 -23.290 1.000 14.439 94 ARG A CA 1
ATOM 727 C C . ARG A 1 97 ? 17.875 -9.922 -24.356 1.000 13.768 94 ARG A C 1
ATOM 728 O O . ARG A 1 97 ? 18.778 -9.515 -25.086 1.000 15.439 94 ARG A O 1
ATOM 736 N N . ALA A 1 98 ? 16.597 -9.563 -24.517 1.000 13.665 95 ALA A N 1
ATOM 737 C CA . ALA A 1 98 ? 16.203 -8.722 -25.633 1.000 14.265 95 ALA A CA 1
ATOM 738 C C . ALA A 1 98 ? 16.603 -7.260 -25.448 1.000 14.922 95 ALA A C 1
ATOM 739 O O . ALA A 1 98 ? 16.774 -6.545 -26.433 1.000 18.079 95 ALA A O 1
ATOM 741 N N . LYS A 1 99 ? 16.672 -6.818 -24.189 1.000 13.479 96 LYS A N 1
ATOM 742 C CA . LYS A 1 99 ? 16.770 -5.410 -23.883 1.000 13.756 96 LYS A CA 1
ATOM 743 C C . LYS A 1 99 ? 17.957 -5.142 -22.965 1.000 12.347 96 LYS A C 1
ATOM 744 O O . LYS A 1 99 ? 18.831 -4.350 -23.316 1.000 13.575 96 LYS A O 1
ATOM 750 N N . TRP A 1 100 ? 17.972 -5.725 -21.766 1.000 11.872 97 TRP A N 1
ATOM 751 C CA . TRP A 1 100 ? 18.877 -5.227 -20.739 1.000 12.009 97 TRP A CA 1
ATOM 752 C C . TRP A 1 100 ? 20.328 -5.612 -20.974 1.000 12.559 97 TRP A C 1
ATOM 753 O O . TRP A 1 100 ? 21.212 -4.763 -20.807 1.000 13.260 97 TRP A O 1
ATOM 764 N N . TYR A 1 101 ? 20.575 -6.873 -21.337 1.000 11.898 98 TYR A N 1
ATOM 765 C CA . TYR A 1 101 ? 21.940 -7.279 -21.612 1.000 13.543 98 TYR A CA 1
ATOM 766 C C . TYR A 1 101 ? 22.522 -6.419 -22.743 1.000 13.065 98 TYR A C 1
ATOM 767 O O . TYR A 1 101 ? 23.622 -5.876 -22.614 1.000 13.602 98 TYR A O 1
ATOM 776 N N . PRO A 1 102 ? 21.857 -6.262 -23.910 1.000 13.278 99 PRO A N 1
ATOM 777 C CA . PRO A 1 102 ? 22.418 -5.422 -24.943 1.000 13.378 99 PRO A CA 1
ATOM 778 C C . PRO A 1 102 ? 22.650 -3.988 -24.500 1.000 13.026 99 PRO A C 1
ATOM 779 O O . PRO A 1 102 ? 23.661 -3.396 -24.823 1.000 13.929 99 PRO A O 1
ATOM 783 N N . GLU A 1 103 ? 21.705 -3.434 -23.767 1.000 12.928 100 GLU A N 1
ATOM 784 C CA . GLU A 1 103 ? 21.806 -2.031 -23.406 1.000 12.968 100 GLU A CA 1
ATOM 785 C C . GLU A 1 103 ? 23.033 -1.837 -22.516 1.000 12.824 100 GLU A C 1
ATOM 786 O O . GLU A 1 103 ? 23.835 -0.945 -22.729 1.000 14.614 100 GLU A O 1
ATOM 792 N N . VAL A 1 104 ? 23.181 -2.679 -21.500 1.000 12.696 101 VAL A N 1
ATOM 793 C CA . VAL A 1 104 ? 24.305 -2.590 -20.604 1.000 13.328 101 VAL A CA 1
ATOM 794 C C . VAL A 1 104 ? 25.594 -2.823 -21.364 1.000 12.755 101 VAL A C 1
ATOM 795 O O . VAL A 1 104 ? 26.528 -2.063 -21.200 1.000 14.232 101 VAL A O 1
ATOM 799 N N . ARG A 1 105 ? 25.642 -3.870 -22.198 1.000 12.903 102 ARG A N 1
ATOM 800 C CA . ARG A 1 105 ? 26.900 -4.255 -22.796 1.000 14.874 102 ARG A CA 1
ATOM 801 C C . ARG A 1 105 ? 27.360 -3.258 -23.850 1.000 15.277 102 ARG A C 1
ATOM 802 O O . ARG A 1 105 ? 28.553 -3.085 -24.039 1.000 16.400 102 ARG A O 1
ATOM 810 N N . HIS A 1 106 ? 26.415 -2.652 -24.572 1.000 14.128 103 HIS A N 1
ATOM 811 C CA . HIS A 1 106 ? 26.770 -1.642 -25.559 1.000 14.391 103 HIS A CA 1
ATOM 812 C C . HIS A 1 106 ? 27.417 -0.409 -24.931 1.000 15.472 103 HIS A C 1
ATOM 813 O O . HIS A 1 106 ? 28.302 0.198 -25.517 1.000 18.585 103 HIS A O 1
ATOM 820 N N . HIS A 1 107 ? 26.966 -0.043 -23.740 1.000 14.538 104 HIS A N 1
ATOM 821 C CA . HIS A 1 107 ? 27.535 1.078 -23.002 1.000 14.603 104 HIS A CA 1
ATOM 822 C C . HIS A 1 107 ? 28.789 0.696 -22.235 1.000 14.835 104 HIS A C 1
ATOM 823 O O . HIS A 1 107 ? 29.666 1.512 -22.076 1.000 17.142 104 HIS A O 1
ATOM 840 N N . PRO A 1 109 ? 31.235 -2.392 -22.132 1.000 15.706 106 PRO A N 1
ATOM 841 C CA . PRO A 1 109 ? 31.614 -3.700 -22.661 1.000 17.199 106 PRO A CA 1
ATOM 842 C C . PRO A 1 109 ? 32.245 -4.701 -21.703 1.000 17.738 106 PRO A C 1
ATOM 843 O O . PRO A 1 109 ? 32.131 -5.898 -21.963 1.000 21.470 106 PRO A O 1
ATOM 847 N N . ASN A 1 110 ? 32.870 -4.217 -20.618 1.000 17.559 107 ASN A N 1
ATOM 848 C CA . ASN A 1 110 ? 33.695 -5.069 -19.787 1.000 21.083 107 ASN A CA 1
ATOM 849 C C . ASN A 1 110 ? 33.211 -5.149 -18.350 1.000 19.229 107 ASN A C 1
ATOM 850 O O . ASN A 1 110 ? 33.848 -5.798 -17.547 1.000 24.062 107 ASN A O 1
ATOM 855 N N . THR A 1 111 ? 32.064 -4.573 -18.043 1.000 14.793 108 THR A N 1
ATOM 856 C CA . THR A 1 111 ? 31.639 -4.483 -16.669 1.000 13.649 108 THR A CA 1
ATOM 857 C C . THR A 1 111 ? 30.920 -5.776 -16.295 1.000 13.126 108 THR A C 1
ATOM 858 O O . THR A 1 111 ? 30.010 -6.208 -17.003 1.000 14.294 108 THR A O 1
ATOM 862 N N . PRO A 1 112 ? 31.222 -6.406 -15.142 1.000 13.345 109 PRO A N 1
ATOM 863 C CA A PRO A 1 112 ? 30.489 -7.619 -14.803 0.500 13.182 109 PRO A CA 1
ATOM 864 C CA B PRO A 1 112 ? 30.508 -7.588 -14.652 0.500 13.459 109 PRO A CA 1
ATOM 865 C C . PRO A 1 112 ? 29.007 -7.372 -14.532 1.000 12.491 109 PRO A C 1
ATOM 866 O O . PRO A 1 112 ? 28.594 -6.317 -14.055 1.000 12.051 109 PRO A O 1
ATOM 873 N N . ILE A 1 113 ? 28.236 -8.404 -14.863 1.000 12.176 110 ILE A N 1
ATOM 874 C CA . ILE A 1 113 ? 26.801 -8.450 -14.677 1.000 12.404 110 ILE A CA 1
ATOM 875 C C . ILE A 1 113 ? 26.470 -9.591 -13.738 1.000 11.909 110 ILE A C 1
ATOM 876 O O . ILE A 1 113 ? 26.980 -10.723 -13.917 1.000 13.228 110 ILE A O 1
ATOM 881 N N . ILE A 1 114 ? 25.622 -9.304 -12.748 1.000 12.043 111 ILE A N 1
ATOM 882 C CA . ILE A 1 114 ? 24.951 -10.362 -12.030 1.000 11.925 111 ILE A CA 1
ATOM 883 C C . ILE A 1 114 ? 23.489 -10.386 -12.417 1.000 10.919 111 ILE A C 1
ATOM 884 O O . ILE A 1 114 ? 22.858 -9.328 -12.485 1.000 11.425 111 ILE A O 1
ATOM 889 N N . LEU A 1 115 ? 22.992 -11.581 -12.755 1.000 10.650 112 LEU A N 1
ATOM 890 C CA . LEU A 1 115 ? 21.591 -11.745 -13.092 1.000 10.317 112 LEU A CA 1
ATOM 891 C C . LEU A 1 115 ? 20.831 -12.111 -11.828 1.000 9.439 112 LEU A C 1
ATOM 892 O O . LEU A 1 115 ? 21.215 -13.053 -11.151 1.000 10.985 112 LEU A O 1
ATOM 897 N N . VAL A 1 116 ? 19.789 -11.340 -11.515 1.000 8.948 113 VAL A N 1
ATOM 898 C CA . VAL A 1 116 ? 19.042 -11.487 -10.272 1.000 8.662 113 VAL A CA 1
ATOM 899 C C . VAL A 1 116 ? 17.591 -11.803 -10.605 1.000 9.242 113 VAL A C 1
ATOM 900 O O . VAL A 1 116 ? 16.919 -11.027 -11.277 1.000 9.828 113 VAL A O 1
ATOM 904 N N . GLY A 1 117 ? 17.125 -12.970 -10.157 1.000 9.386 114 GLY A N 1
ATOM 905 C CA . GLY A 1 117 ? 15.709 -13.272 -10.184 1.000 9.468 114 GLY A CA 1
ATOM 906 C C . GLY A 1 117 ? 15.055 -12.850 -8.872 1.000 9.827 114 GLY A C 1
ATOM 907 O O . GLY A 1 117 ? 15.500 -13.231 -7.805 1.000 11.672 114 GLY A O 1
ATOM 908 N N . THR A 1 118 ? 14.040 -11.992 -8.994 1.000 9.122 115 THR A N 1
ATOM 909 C CA . THR A 1 118 ? 13.374 -11.393 -7.857 1.000 9.206 115 THR A CA 1
ATOM 910 C C . THR A 1 118 ? 12.023 -12.048 -7.594 1.000 9.976 115 THR A C 1
ATOM 911 O O . THR A 1 118 ? 11.521 -12.849 -8.363 1.000 10.091 115 THR A O 1
ATOM 915 N N . LYS A 1 119 ? 11.470 -11.716 -6.433 1.000 9.139 116 LYS A N 1
ATOM 916 C CA . LYS A 1 119 ? 10.146 -12.149 -6.049 1.000 9.668 116 LYS A CA 1
ATOM 917 C C . LYS A 1 119 ? 10.107 -13.664 -5.862 1.000 10.034 116 LYS A C 1
ATOM 918 O O . LYS A 1 119 ? 9.105 -14.333 -6.126 1.000 10.685 116 LYS A O 1
ATOM 924 N N . LEU A 1 120 ? 11.177 -14.187 -5.271 1.000 9.893 117 LEU A N 1
ATOM 925 C CA . LEU A 1 120 ? 11.281 -15.616 -5.022 1.000 10.306 117 LEU A CA 1
ATOM 926 C C . LEU A 1 120 ? 10.087 -16.133 -4.222 1.000 10.489 117 LEU A C 1
ATOM 927 O O . LEU A 1 120 ? 9.662 -17.271 -4.416 1.000 11.578 117 LEU A O 1
ATOM 932 N N . ASP A 1 121 ? 9.559 -15.316 -3.316 1.000 10.094 118 ASP A N 1
ATOM 933 C CA . ASP A 1 121 ? 8.463 -15.711 -2.458 1.000 10.322 118 ASP A CA 1
ATOM 934 C C . ASP A 1 121 ? 7.167 -16.005 -3.228 1.000 11.318 118 ASP A C 1
ATOM 935 O O . ASP A 1 121 ? 6.235 -16.518 -2.622 1.000 13.931 118 ASP A O 1
ATOM 940 N N . LEU A 1 122 ? 7.059 -15.561 -4.497 1.000 10.843 119 LEU A N 1
ATOM 941 C CA . LEU A 1 122 ? 5.875 -15.805 -5.297 1.000 10.822 119 LEU A CA 1
ATOM 942 C C . LEU A 1 122 ? 5.995 -17.057 -6.161 1.000 11.506 119 LEU A C 1
ATOM 943 O O . LEU A 1 122 ? 5.016 -17.462 -6.745 1.000 12.263 119 LEU A O 1
ATOM 948 N N . ARG A 1 123 ? 7.166 -17.666 -6.235 1.000 11.801 120 ARG A N 1
ATOM 949 C CA . ARG A 1 123 ? 7.342 -18.783 -7.158 1.000 13.060 120 ARG A CA 1
ATOM 950 C C . ARG A 1 123 ? 6.406 -19.958 -6.856 1.000 14.023 120 ARG A C 1
ATOM 951 O O . ARG A 1 123 ? 5.978 -20.640 -7.779 1.000 16.564 120 ARG A O 1
ATOM 959 N N . ASP A 1 124 ? 6.051 -20.146 -5.581 1.000 13.720 121 ASP A N 1
ATOM 960 C CA . ASP A 1 124 ? 5.182 -21.232 -5.144 1.000 14.560 121 ASP A CA 1
ATOM 961 C C . ASP A 1 124 ? 3.772 -20.769 -4.801 1.000 14.128 121 ASP A C 1
ATOM 962 O O . ASP A 1 124 ? 3.012 -21.536 -4.218 1.000 15.612 121 ASP A O 1
ATOM 967 N N . ASP A 1 125 ? 3.444 -19.513 -5.133 1.000 14.440 122 ASP A N 1
ATOM 968 C CA . ASP A 1 125 ? 2.148 -18.950 -4.788 1.000 14.232 122 ASP A CA 1
ATOM 969 C C . ASP A 1 125 ? 1.064 -19.478 -5.723 1.000 14.201 122 ASP A C 1
ATOM 970 O O . ASP A 1 125 ? 1.151 -19.329 -6.937 1.000 15.984 122 ASP A O 1
ATOM 975 N N . LYS A 1 126 ? 0.011 -20.057 -5.162 1.000 13.962 123 LYS A N 1
ATOM 976 C CA . LYS A 1 126 ? -0.985 -20.745 -5.977 1.000 14.231 123 LYS A CA 1
ATOM 977 C C . LYS A 1 126 ? -1.605 -19.834 -7.029 1.000 15.191 123 LYS A C 1
ATOM 978 O O . LYS A 1 126 ? -1.750 -20.222 -8.200 1.000 15.431 123 LYS A O 1
ATOM 984 N N . ASP A 1 127 ? -2.047 -18.655 -6.612 1.000 15.918 124 ASP A N 1
ATOM 985 C CA A ASP A 1 127 ? -2.724 -17.725 -7.508 0.500 16.667 124 ASP A CA 1
ATOM 986 C CA B ASP A 1 127 ? -2.749 -17.802 -7.561 0.500 16.873 124 ASP A CA 1
ATOM 987 C C . ASP A 1 127 ? -1.801 -17.330 -8.658 1.000 16.023 124 ASP A C 1
ATOM 988 O O . ASP A 1 127 ? -2.217 -17.237 -9.817 1.000 17.166 124 ASP A O 1
ATOM 997 N N . THR A 1 128 ? -0.535 -17.058 -8.311 1.000 14.901 125 THR A N 1
ATOM 998 C CA . THR A 1 128 ? 0.428 -16.648 -9.318 1.000 14.531 125 THR A CA 1
ATOM 999 C C . THR A 1 128 ? 0.626 -17.762 -10.356 1.000 15.832 125 THR A C 1
ATOM 1000 O O . THR A 1 128 ? 0.641 -17.530 -11.565 1.000 16.008 125 THR A O 1
ATOM 1004 N N . ILE A 1 129 ? 0.782 -18.974 -9.877 1.000 14.937 126 ILE A N 1
ATOM 1005 C CA . ILE A 1 129 ? 0.980 -20.125 -10.736 1.000 16.948 126 ILE A CA 1
ATOM 1006 C C . ILE A 1 129 ? -0.227 -20.317 -11.651 1.000 18.335 126 ILE A C 1
ATOM 1007 O O . ILE A 1 129 ? -0.082 -20.559 -12.848 1.000 19.149 126 ILE A O 1
ATOM 1012 N N . GLU A 1 130 ? -1.430 -20.194 -11.103 1.000 19.332 127 GLU A N 1
ATOM 1013 C CA . GLU A 1 130 ? -2.627 -20.462 -11.881 1.000 20.335 127 GLU A CA 1
ATOM 1014 C C . GLU A 1 130 ? -2.800 -19.430 -12.989 1.000 19.857 127 GLU A C 1
ATOM 1015 O O . GLU A 1 130 ? -3.215 -19.759 -14.110 1.000 22.453 127 GLU A O 1
ATOM 1021 N N . LYS A 1 131 ? -2.499 -18.168 -12.658 1.000 20.115 128 LYS A N 1
ATOM 1022 C CA . LYS A 1 131 ? -2.622 -17.105 -13.635 1.000 20.125 128 LYS A CA 1
ATOM 1023 C C . LYS A 1 131 ? -1.626 -17.294 -14.775 1.000 21.557 128 LYS A C 1
ATOM 1024 O O . LYS A 1 131 ? -1.957 -17.050 -15.924 1.000 23.815 128 LYS A O 1
ATOM 1030 N N . LEU A 1 132 ? -0.402 -17.689 -14.440 1.000 21.018 129 LEU A N 1
ATOM 1031 C CA . LEU A 1 132 ? 0.557 -17.994 -15.485 1.000 21.155 129 LEU A CA 1
ATOM 1032 C C . LEU A 1 132 ? 0.092 -19.191 -16.311 1.000 22.088 129 LEU A C 1
ATOM 1033 O O . LEU A 1 132 ? 0.252 -19.200 -17.528 1.000 22.692 129 LEU A O 1
ATOM 1038 N N . LYS A 1 133 ? -0.486 -20.197 -15.657 1.000 23.068 130 LYS A N 1
ATOM 1039 C CA . LYS A 1 133 ? -0.906 -21.407 -16.351 1.000 25.285 130 LYS A CA 1
ATOM 1040 C C . LYS A 1 133 ? -2.009 -21.091 -17.365 1.000 26.259 130 LYS A C 1
ATOM 1041 O O . LYS A 1 133 ? -2.014 -21.672 -18.468 1.000 29.365 130 LYS A O 1
ATOM 1047 N N . GLU A 1 134 ? -2.896 -20.137 -17.014 1.000 27.723 131 GLU A N 1
ATOM 1048 C CA . GLU A 1 134 ? -3.953 -19.689 -17.910 1.000 32.259 131 GLU A CA 1
ATOM 1049 C C . GLU A 1 134 ? -3.349 -19.177 -19.223 1.000 34.735 131 GLU A C 1
ATOM 1050 O O . GLU A 1 134 ? -4.015 -19.193 -20.256 1.000 37.379 131 GLU A O 1
ATOM 1053 N N . LYS A 1 135 ? -2.078 -18.754 -19.198 1.000 32.785 132 LYS A N 1
ATOM 1054 C CA . LYS A 1 135 ? -1.444 -18.190 -20.380 1.000 36.060 132 LYS A CA 1
ATOM 1055 C C . LYS A 1 135 ? -0.366 -19.120 -20.936 1.000 37.717 132 LYS A C 1
ATOM 1056 O O . LYS A 1 135 ? 0.481 -18.679 -21.715 1.000 41.591 132 LYS A O 1
ATOM 1062 N N . LYS A 1 136 ? -0.404 -20.389 -20.511 1.000 35.386 133 LYS A N 1
ATOM 1063 C CA . LYS A 1 136 ? 0.512 -21.436 -20.947 1.000 36.241 133 LYS A CA 1
ATOM 1064 C C . LYS A 1 136 ? 1.943 -21.115 -20.534 1.000 30.932 133 LYS A C 1
ATOM 1065 O O . LYS A 1 136 ? 2.888 -21.483 -21.218 1.000 33.524 133 LYS A O 1
ATOM 1071 N N . LEU A 1 137 ? 2.074 -20.547 -19.334 1.000 25.974 134 LEU A N 1
ATOM 1072 C CA . LEU A 1 137 ? 3.357 -20.109 -18.818 1.000 24.415 134 LEU A CA 1
ATOM 1073 C C . LEU A 1 137 ? 3.545 -20.696 -17.415 1.000 21.366 134 LEU A C 1
ATOM 1074 O O . LEU A 1 137 ? 2.607 -21.196 -16.784 1.000 21.689 134 LEU A O 1
ATOM 1079 N N . THR A 1 138 ? 4.782 -20.593 -16.925 1.000 19.508 135 THR A N 1
ATOM 1080 C CA . THR A 1 138 ? 5.160 -21.036 -15.598 1.000 19.738 135 THR A CA 1
ATOM 1081 C C . THR A 1 138 ? 6.107 -19.991 -15.000 1.000 17.215 135 THR A C 1
ATOM 1082 O O . THR A 1 138 ? 6.742 -19.191 -15.716 1.000 19.123 135 THR A O 1
ATOM 1086 N N . PRO A 1 139 ? 6.278 -19.954 -13.666 1.000 15.725 136 PRO A N 1
ATOM 1087 C CA . PRO A 1 139 ? 7.381 -19.220 -13.075 1.000 15.170 136 PRO A CA 1
ATOM 1088 C C . PRO A 1 139 ? 8.690 -19.741 -13.648 1.000 14.971 136 PRO A C 1
ATOM 1089 O O . PRO A 1 139 ? 8.814 -20.885 -14.087 1.000 16.968 136 PRO A O 1
ATOM 1093 N N . ILE A 1 140 ? 9.677 -18.861 -13.596 1.000 12.904 137 ILE A N 1
ATOM 1094 C CA . ILE A 1 140 ? 11.003 -19.153 -14.066 1.000 12.880 137 ILE A CA 1
ATOM 1095 C C . ILE A 1 140 ? 11.670 -20.039 -13.026 1.000 12.586 137 ILE A C 1
ATOM 1096 O O . ILE A 1 140 ? 11.693 -19.681 -11.836 1.000 13.192 137 ILE A O 1
ATOM 1101 N N . THR A 1 141 ? 12.240 -21.142 -13.483 1.000 13.538 138 THR A N 1
ATOM 1102 C CA . THR A 1 141 ? 12.965 -22.055 -12.613 1.000 14.341 138 THR A CA 1
ATOM 1103 C C . THR A 1 141 ? 14.415 -21.640 -12.469 1.000 13.338 138 THR A C 1
ATOM 1104 O O . THR A 1 141 ? 14.949 -20.866 -13.269 1.000 13.498 138 THR A O 1
ATOM 1108 N N . TYR A 1 142 ? 15.064 -22.208 -11.451 1.000 14.634 139 TYR A N 1
ATOM 1109 C CA . TYR A 1 142 ? 16.466 -21.896 -11.248 1.000 14.086 139 TYR A CA 1
ATOM 1110 C C . TYR A 1 142 ? 17.294 -22.277 -12.477 1.000 14.280 139 TYR A C 1
ATOM 1111 O O . TYR A 1 142 ? 18.124 -21.493 -12.930 1.000 14.468 139 TYR A O 1
ATOM 1120 N N . PRO A 1 143 ? 17.154 -23.491 -13.079 1.000 14.160 140 PRO A N 1
ATOM 1121 C CA . PRO A 1 143 ? 17.963 -23.804 -14.251 1.000 14.406 140 PRO A CA 1
ATOM 1122 C C . PRO A 1 143 ? 17.677 -22.834 -15.393 1.000 13.762 140 PRO A C 1
ATOM 1123 O O . PRO A 1 143 ? 18.575 -22.568 -16.185 1.000 13.207 140 PRO A O 1
ATOM 1127 N N . GLN A 1 144 ? 16.426 -22.368 -15.515 1.000 13.305 141 GLN A N 1
ATOM 1128 C CA . GLN A 1 144 ? 16.132 -21.442 -16.605 1.000 14.303 141 GLN A CA 1
ATOM 1129 C C . GLN A 1 144 ? 16.888 -20.122 -16.413 1.000 13.973 141 GLN A C 1
ATOM 1130 O O . GLN A 1 144 ? 17.490 -19.564 -17.338 1.000 14.066 141 GLN A O 1
ATOM 1136 N N . GLY A 1 145 ? 16.899 -19.643 -15.168 1.000 13.376 142 GLY A N 1
ATOM 1137 C CA . GLY A 1 145 ? 17.645 -18.432 -14.874 1.000 13.628 142 GLY A CA 1
ATOM 1138 C C . GLY A 1 145 ? 19.148 -18.609 -15.071 1.000 13.758 142 GLY A C 1
ATOM 1139 O O . GLY A 1 145 ? 19.816 -17.734 -15.622 1.000 15.063 142 GLY A O 1
ATOM 1140 N N . LEU A 1 146 ? 19.651 -19.778 -14.662 1.000 13.393 143 LEU A N 1
ATOM 1141 C CA . LEU A 1 146 ? 21.057 -20.099 -14.838 1.000 13.714 143 LEU A CA 1
ATOM 1142 C C . LEU A 1 146 ? 21.441 -20.091 -16.317 1.000 13.746 143 LEU A C 1
ATOM 1143 O O . LEU A 1 146 ? 22.486 -19.556 -16.709 1.000 15.144 143 LEU A O 1
ATOM 1148 N N . ALA A 1 147 ? 20.602 -20.710 -17.148 1.000 12.808 144 ALA A N 1
ATOM 1149 C CA . ALA A 1 147 ? 20.857 -20.731 -18.577 1.000 13.828 144 ALA A CA 1
ATOM 1150 C C . ALA A 1 147 ? 20.894 -19.322 -19.165 1.000 14.290 144 ALA A C 1
ATOM 1151 O O . ALA A 1 147 ? 21.750 -19.020 -19.991 1.000 14.895 144 ALA A O 1
ATOM 1153 N N . MET A 1 148 ? 19.955 -18.468 -18.754 1.000 12.945 145 MET A N 1
ATOM 1154 C CA . MET A 1 148 ? 19.934 -17.091 -19.247 1.000 12.737 145 MET A CA 1
ATOM 1155 C C . MET A 1 148 ? 21.205 -16.366 -18.812 1.000 12.671 145 MET A C 1
ATOM 1156 O O . MET A 1 148 ? 21.812 -15.631 -19.588 1.000 13.276 145 MET A O 1
ATOM 1161 N N . ALA A 1 149 ? 21.630 -16.585 -17.562 1.000 12.764 146 ALA A N 1
ATOM 1162 C CA . ALA A 1 149 ? 22.878 -16.010 -17.089 1.000 13.106 146 ALA A CA 1
ATOM 1163 C C . ALA A 1 149 ? 24.058 -16.406 -17.980 1.000 14.617 146 ALA A C 1
ATOM 1164 O O . ALA A 1 149 ? 24.898 -15.568 -18.322 1.000 15.504 146 ALA A O 1
ATOM 1166 N N . LYS A 1 150 ? 24.131 -17.690 -18.360 1.000 15.030 147 LYS A N 1
ATOM 1167 C CA . LYS A 1 150 ? 25.208 -18.127 -19.229 1.000 17.167 147 LYS A CA 1
ATOM 1168 C C . LYS A 1 150 ? 25.100 -17.466 -20.606 1.000 17.021 147 LYS A C 1
ATOM 1169 O O . LYS A 1 150 ? 26.112 -17.034 -21.159 1.000 18.863 147 LYS A O 1
ATOM 1175 N N . GLU A 1 151 ? 23.886 -17.333 -21.149 1.000 16.151 148 GLU A N 1
ATOM 1176 C CA . GLU A 1 151 ? 23.704 -16.730 -22.462 1.000 16.393 148 GLU A CA 1
ATOM 1177 C C . GLU A 1 151 ? 24.156 -15.269 -22.504 1.000 18.363 148 GLU A C 1
ATOM 1178 O O . GLU A 1 151 ? 24.670 -14.824 -23.525 1.000 20.183 148 GLU A O 1
ATOM 1184 N N . ILE A 1 152 ? 24.007 -14.541 -21.388 1.000 16.214 149 ILE A N 1
ATOM 1185 C CA . ILE A 1 152 ? 24.395 -13.135 -21.360 1.000 16.472 149 ILE A CA 1
ATOM 1186 C C . ILE A 1 152 ? 25.775 -12.932 -20.741 1.000 16.256 149 ILE A C 1
ATOM 1187 O O . ILE A 1 152 ? 26.196 -11.788 -20.555 1.000 17.459 149 ILE A O 1
ATOM 1192 N N . GLY A 1 153 ? 26.458 -14.013 -20.376 1.000 16.603 150 GLY A N 1
ATOM 1193 C CA . GLY A 1 153 ? 27.782 -13.908 -19.801 1.000 16.492 150 GLY A CA 1
ATOM 1194 C C . GLY A 1 153 ? 27.802 -13.256 -18.429 1.000 15.063 150 GLY A C 1
ATOM 1195 O O . GLY A 1 153 ? 28.799 -12.667 -18.044 1.000 17.161 150 GLY A O 1
ATOM 1196 N N . ALA A 1 154 ? 26.752 -13.470 -17.639 1.000 14.695 151 ALA A N 1
ATOM 1197 C CA . ALA A 1 154 ? 26.750 -12.986 -16.266 1.000 13.937 151 ALA A CA 1
ATOM 1198 C C . ALA A 1 154 ? 27.725 -13.794 -15.430 1.000 15.164 151 ALA A C 1
ATOM 1199 O O . ALA A 1 154 ? 27.929 -14.978 -15.660 1.000 18.611 151 ALA A O 1
ATOM 1201 N N . VAL A 1 155 ? 28.323 -13.143 -14.432 1.000 14.070 152 VAL A N 1
ATOM 1202 C CA . VAL A 1 155 ? 29.273 -13.798 -13.561 1.000 15.918 152 VAL A CA 1
ATOM 1203 C C . VAL A 1 155 ? 28.587 -14.687 -12.525 1.000 15.501 152 VAL A C 1
ATOM 1204 O O . VAL A 1 155 ? 29.160 -15.670 -12.075 1.000 18.335 152 VAL A O 1
ATOM 1208 N N . LYS A 1 156 ? 27.353 -14.362 -12.187 1.000 14.188 153 LYS A N 1
ATOM 1209 C CA . LYS A 1 156 ? 26.581 -15.117 -11.233 1.000 14.126 153 LYS A CA 1
ATOM 1210 C C . LYS A 1 156 ? 25.110 -14.995 -11.618 1.000 13.285 153 LYS A C 1
ATOM 1211 O O . LYS A 1 156 ? 24.684 -13.960 -12.129 1.000 13.187 153 LYS A O 1
ATOM 1217 N N . TYR A 1 157 ? 24.339 -16.020 -11.250 1.000 12.732 154 TYR A N 1
ATOM 1218 C CA . TYR A 1 157 ? 22.887 -16.009 -11.251 1.000 11.366 154 TYR A CA 1
ATOM 1219 C C . TYR A 1 157 ? 22.423 -16.223 -9.809 1.000 11.282 154 TYR A C 1
ATOM 1220 O O . TYR A 1 157 ? 22.844 -17.194 -9.175 1.000 12.973 154 TYR A O 1
ATOM 1229 N N . LEU A 1 158 ? 21.595 -15.314 -9.289 1.000 10.795 155 LEU A N 1
ATOM 1230 C CA . LEU A 1 158 ? 21.153 -15.344 -7.917 1.000 10.206 155 LEU A CA 1
ATOM 1231 C C . LEU A 1 158 ? 19.672 -15.047 -7.842 1.000 10.124 155 LEU A C 1
ATOM 1232 O O . LEU A 1 158 ? 19.194 -14.189 -8.549 1.000 12.030 155 LEU A O 1
ATOM 1237 N N . GLU A 1 159 ? 18.979 -15.733 -6.929 1.000 9.783 156 GLU A N 1
ATOM 1238 C CA . GLU A 1 159 ? 17.553 -15.554 -6.719 1.000 9.976 156 GLU A CA 1
ATOM 1239 C C . GLU A 1 159 ? 17.330 -14.983 -5.337 1.000 9.796 156 GLU A C 1
ATOM 1240 O O . GLU A 1 159 ? 18.036 -15.319 -4.385 1.000 10.272 156 GLU A O 1
ATOM 1246 N N . CYS A 1 160 ? 16.303 -14.134 -5.204 1.000 9.539 157 CYS A N 1
ATOM 1247 C CA . CYS A 1 160 ? 16.027 -13.534 -3.917 1.000 9.717 157 CYS A CA 1
ATOM 1248 C C . CYS A 1 160 ? 14.582 -13.075 -3.806 1.000 9.334 157 CYS A C 1
ATOM 1249 O O . CYS A 1 160 ? 13.860 -12.968 -4.792 1.000 9.632 157 CYS A O 1
ATOM 1252 N N . SER A 1 161 ? 14.209 -12.763 -2.568 1.000 9.810 158 SER A N 1
ATOM 1253 C CA . SER A 1 161 ? 12.986 -12.046 -2.223 1.000 9.862 158 SER A CA 1
ATOM 1254 C C . SER A 1 161 ? 13.333 -10.837 -1.375 1.000 10.120 158 SER A C 1
ATOM 1255 O O . SER A 1 161 ? 13.915 -10.977 -0.310 1.000 11.300 158 SER A O 1
ATOM 1258 N N . ALA A 1 162 ? 12.910 -9.654 -1.831 1.000 10.093 159 ALA A N 1
ATOM 1259 C CA . ALA A 1 162 ? 13.016 -8.470 -1.001 1.000 10.425 159 ALA A CA 1
ATOM 1260 C C . ALA A 1 162 ? 12.083 -8.578 0.196 1.000 10.449 159 ALA A C 1
ATOM 1261 O O . ALA A 1 162 ? 12.357 -7.990 1.227 1.000 12.126 159 ALA A O 1
ATOM 1263 N N . LEU A 1 163 ? 10.966 -9.276 0.039 1.000 11.226 160 LEU A N 1
ATOM 1264 C CA . LEU A 1 163 ? 9.964 -9.380 1.081 1.000 11.545 160 LEU A CA 1
ATOM 1265 C C . LEU A 1 163 ? 10.413 -10.263 2.245 1.000 11.688 160 LEU A C 1
ATOM 1266 O O . LEU A 1 163 ? 10.282 -9.874 3.392 1.000 13.440 160 LEU A O 1
ATOM 1271 N N . THR A 1 164 ? 10.917 -11.458 1.958 1.000 10.876 161 THR A N 1
ATOM 1272 C CA . THR A 1 164 ? 11.362 -12.374 2.995 1.000 10.939 161 THR A CA 1
ATOM 1273 C C . THR A 1 164 ? 12.841 -12.207 3.317 1.000 10.572 161 THR A C 1
ATOM 1274 O O . THR A 1 164 ? 13.307 -12.708 4.343 1.000 12.213 161 THR A O 1
ATOM 1278 N N . GLN A 1 165 ? 13.575 -11.590 2.395 1.000 10.291 162 GLN A N 1
ATOM 1279 C CA . GLN A 1 165 ? 15.014 -11.433 2.419 1.000 10.318 162 GLN A CA 1
ATOM 1280 C C . GLN A 1 165 ? 15.767 -12.741 2.190 1.000 10.277 162 GLN A C 1
ATOM 1281 O O . GLN A 1 165 ? 17.009 -12.733 2.224 1.000 10.497 162 GLN A O 1
ATOM 1287 N N . ARG A 1 166 ? 15.079 -13.812 1.804 1.000 9.807 163 ARG A N 1
ATOM 1288 C CA . ARG A 1 166 ? 15.818 -15.002 1.385 1.000 10.601 163 ARG A CA 1
ATOM 1289 C C . ARG A 1 166 ? 16.655 -14.631 0.163 1.000 10.579 163 ARG A C 1
ATOM 1290 O O . ARG A 1 166 ? 16.145 -14.096 -0.816 1.000 10.997 163 ARG A O 1
ATOM 1298 N N . GLY A 1 167 ? 17.960 -14.905 0.243 1.000 10.302 164 GLY A N 1
ATOM 1299 C CA . GLY A 1 167 ? 18.862 -14.691 -0.886 1.000 9.984 164 GLY A CA 1
ATOM 1300 C C . GLY A 1 167 ? 19.336 -13.254 -1.035 1.000 9.816 164 GLY A C 1
ATOM 1301 O O . GLY A 1 167 ? 20.170 -12.993 -1.874 1.000 10.274 164 GLY A O 1
ATOM 1302 N N . LEU A 1 168 ? 18.779 -12.329 -0.242 1.000 9.869 165 LEU A N 1
ATOM 1303 C CA . LEU A 1 168 ? 18.978 -10.914 -0.547 1.000 10.186 165 LEU A CA 1
ATOM 1304 C C . LEU A 1 168 ? 20.382 -10.427 -0.229 1.000 9.978 165 LEU A C 1
ATOM 1305 O O . LEU A 1 168 ? 21.022 -9.791 -1.057 1.000 9.956 165 LEU A O 1
ATOM 1310 N N . LYS A 1 169 ? 20.861 -10.705 0.973 1.000 10.699 166 LYS A N 1
ATOM 1311 C CA . LYS A 1 169 ? 22.232 -10.308 1.305 1.000 10.590 166 LYS A CA 1
ATOM 1312 C C . LYS A 1 169 ? 23.231 -10.896 0.331 1.000 11.061 166 LYS A C 1
ATOM 1313 O O . LYS A 1 169 ? 24.173 -10.226 -0.097 1.000 12.002 166 LYS A O 1
ATOM 1319 N N . THR A 1 170 ? 22.966 -12.135 -0.110 1.000 10.443 167 THR A N 1
ATOM 1320 C CA . THR A 1 170 ? 23.876 -12.810 -1.019 1.000 11.100 167 THR A CA 1
ATOM 1321 C C . THR A 1 170 ? 24.003 -12.052 -2.336 1.000 10.357 167 THR A C 1
ATOM 1322 O O . THR A 1 170 ? 25.066 -12.009 -2.918 1.000 11.072 167 THR A O 1
ATOM 1326 N N . VAL A 1 171 ? 22.907 -11.460 -2.828 1.000 10.297 168 VAL A N 1
ATOM 1327 C CA . VAL A 1 171 ? 22.984 -10.707 -4.078 1.000 10.716 168 VAL A CA 1
ATOM 1328 C C . VAL A 1 171 ? 24.045 -9.613 -3.977 1.000 10.416 168 VAL A C 1
ATOM 1329 O O . VAL A 1 171 ? 24.893 -9.463 -4.856 1.000 10.875 168 VAL A O 1
ATOM 1333 N N . PHE A 1 172 ? 23.952 -8.827 -2.907 1.000 10.336 169 PHE A N 1
ATOM 1334 C CA . PHE A 1 172 ? 24.855 -7.696 -2.760 1.000 10.207 169 PHE A CA 1
ATOM 1335 C C . PHE A 1 172 ? 26.263 -8.143 -2.404 1.000 10.627 169 PHE A C 1
ATOM 1336 O O . PHE A 1 172 ? 27.238 -7.610 -2.912 1.000 11.028 169 PHE A O 1
ATOM 1344 N N . ASP A 1 173 ? 26.381 -9.174 -1.557 1.000 11.070 170 ASP A N 1
ATOM 1345 C CA . ASP A 1 173 ? 27.690 -9.687 -1.228 1.000 11.008 170 ASP A CA 1
ATOM 1346 C C . ASP A 1 173 ? 28.392 -10.193 -2.480 1.000 11.121 170 ASP A C 1
ATOM 1347 O O . ASP A 1 173 ? 29.587 -9.970 -2.656 1.000 11.659 170 ASP A O 1
ATOM 1352 N N . GLU A 1 174 ? 27.652 -10.881 -3.354 1.000 10.736 171 GLU A N 1
ATOM 1353 C CA . GLU A 1 174 ? 28.279 -11.387 -4.574 1.000 11.358 171 GLU A CA 1
ATOM 1354 C C . GLU A 1 174 ? 28.591 -10.269 -5.564 1.000 11.010 171 GLU A C 1
ATOM 1355 O O . GLU A 1 174 ? 29.557 -10.355 -6.306 1.000 12.180 171 GLU A O 1
ATOM 1361 N N . ALA A 1 175 ? 27.780 -9.212 -5.569 1.000 10.985 172 ALA A N 1
ATOM 1362 C CA . ALA A 1 175 ? 28.135 -8.033 -6.372 1.000 10.969 172 ALA A CA 1
ATOM 1363 C C . ALA A 1 175 ? 29.474 -7.467 -5.899 1.000 11.578 172 ALA A C 1
ATOM 1364 O O . ALA A 1 175 ? 30.320 -7.130 -6.700 1.000 12.508 172 ALA A O 1
ATOM 1366 N N . ILE A 1 176 ? 29.650 -7.343 -4.578 1.000 11.218 173 ILE A N 1
ATOM 1367 C CA . ILE A 1 176 ? 30.892 -6.853 -3.994 1.000 11.918 173 ILE A CA 1
ATOM 1368 C C . ILE A 1 176 ? 32.056 -7.754 -4.381 1.000 12.843 173 ILE A C 1
ATOM 1369 O O . ILE A 1 176 ? 33.099 -7.295 -4.834 1.000 13.232 173 ILE A O 1
ATOM 1374 N N . ARG A 1 177 ? 31.850 -9.070 -4.241 1.000 12.496 174 ARG A N 1
ATOM 1375 C CA . ARG A 1 177 ? 32.901 -10.018 -4.564 1.000 13.545 174 ARG A CA 1
ATOM 1376 C C . ARG A 1 177 ? 33.294 -9.956 -6.036 1.000 13.935 174 ARG A C 1
ATOM 1377 O O . ARG A 1 177 ? 34.453 -10.123 -6.373 1.000 16.081 174 ARG A O 1
ATOM 1385 N N . ALA A 1 178 ? 32.332 -9.700 -6.916 1.000 12.340 175 ALA A 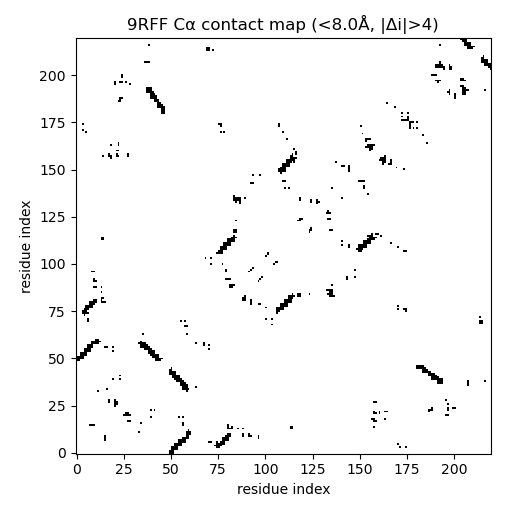N 1
ATOM 1386 C CA . ALA A 1 178 ? 32.595 -9.655 -8.351 1.000 13.765 175 ALA A CA 1
ATOM 1387 C C . ALA A 1 178 ? 33.452 -8.441 -8.701 1.000 13.395 175 ALA A C 1
ATOM 1388 O O . ALA A 1 178 ? 34.155 -8.465 -9.699 1.000 16.264 175 ALA A O 1
ATOM 1390 N N . VAL A 1 179 ? 33.314 -7.356 -7.938 1.000 12.763 176 VAL A N 1
ATOM 1391 C CA . VAL A 1 179 ? 34.108 -6.150 -8.134 1.000 12.531 176 VAL A CA 1
ATOM 1392 C C . VAL A 1 179 ? 35.487 -6.291 -7.509 1.000 12.993 176 VAL A C 1
ATOM 1393 O O . VAL A 1 179 ? 36.492 -5.966 -8.157 1.000 14.098 176 VAL A O 1
ATOM 1397 N N . LEU A 1 180 ? 35.517 -6.683 -6.230 1.000 12.597 177 LEU A N 1
ATOM 1398 C CA . LEU A 1 180 ? 36.742 -6.722 -5.451 1.000 14.253 177 LEU A CA 1
ATOM 1399 C C . LEU A 1 180 ? 37.450 -8.037 -5.694 1.000 14.493 177 LEU A C 1
ATOM 1400 O O . LEU A 1 180 ? 37.650 -8.811 -4.776 1.000 15.876 177 LEU A O 1
ATOM 1405 N N . GLN A 1 181 ? 37.866 -8.234 -6.948 1.000 14.612 319 GLN A N 1
ATOM 1406 C CA . GLN A 1 181 ? 38.378 -9.521 -7.395 1.000 16.945 319 GLN A CA 1
ATOM 1407 C C . GLN A 1 181 ? 39.712 -9.858 -6.758 1.000 16.463 319 GLN A C 1
ATOM 1408 O O . GLN A 1 181 ? 40.061 -11.039 -6.727 1.000 18.666 319 GLN A O 1
ATOM 1414 N N . ASN A 1 182 ? 40.431 -8.879 -6.188 1.000 14.357 320 ASN A N 1
ATOM 1415 C CA . ASN A 1 182 ? 41.678 -9.172 -5.512 1.000 13.859 320 ASN A CA 1
ATOM 1416 C C . ASN A 1 182 ? 41.485 -9.537 -4.052 1.000 14.034 320 ASN A C 1
ATOM 1417 O O . ASN A 1 182 ? 42.418 -9.989 -3.417 1.000 15.949 320 ASN A O 1
ATOM 1422 N N . ARG A 1 183 ? 40.286 -9.343 -3.531 1.000 13.965 321 ARG A N 1
ATOM 1423 C CA . ARG A 1 183 ? 40.082 -9.600 -2.120 1.000 14.186 321 ARG A CA 1
ATOM 1424 C C . ARG A 1 183 ? 39.562 -11.013 -1.925 1.000 15.066 321 ARG A C 1
ATOM 1425 O O . ARG A 1 183 ? 38.789 -11.526 -2.739 1.000 15.793 321 ARG A O 1
ATOM 1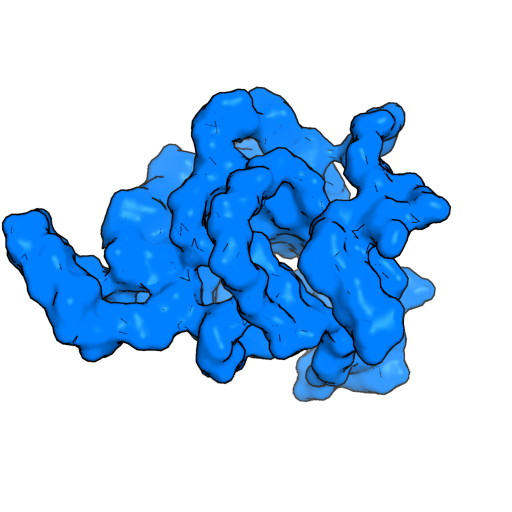433 N N . HIS A 1 184 ? 39.939 -11.594 -0.792 1.000 14.566 322 HIS A N 1
ATOM 1434 C CA . HIS A 1 184 ? 39.398 -12.883 -0.394 1.000 15.506 322 HIS A CA 1
ATOM 1435 C C . HIS A 1 184 ? 37.940 -12.774 0.013 1.000 16.130 322 HIS A C 1
ATOM 1436 O O . HIS A 1 184 ? 37.239 -13.776 -0.116 1.000 17.638 322 HIS A O 1
ATOM 1443 N N . SER A 1 185 ? 37.536 -11.617 0.545 1.000 15.393 323 SER A N 1
ATOM 1444 C CA . SER A 1 185 ? 36.134 -11.354 0.869 1.000 15.241 323 SER A CA 1
ATOM 1445 C C . SER A 1 185 ? 35.479 -12.524 1.598 1.000 16.611 323 SER A C 1
ATOM 1446 O O . SER A 1 185 ? 34.395 -12.988 1.229 1.000 16.882 323 SER A O 1
ATOM 1449 N N . MET A 1 186 ? 36.078 -12.973 2.679 1.000 17.051 324 MET A N 1
ATOM 1450 C CA . MET A 1 186 ? 35.528 -14.117 3.372 1.000 17.965 324 MET A CA 1
ATOM 1451 C C . MET A 1 186 ? 34.241 -13.785 4.110 1.000 15.690 324 MET A C 1
ATOM 1452 O O . MET A 1 186 ? 33.319 -14.600 4.138 1.000 16.977 324 MET A O 1
ATOM 1457 N N . GLU A 1 187 ? 34.198 -12.594 4.698 1.000 13.698 325 GLU A N 1
ATOM 1458 C CA . GLU A 1 187 ? 33.083 -12.139 5.487 1.000 15.010 325 GLU A CA 1
ATOM 1459 C C . GLU A 1 187 ? 32.759 -10.703 5.099 1.000 13.252 325 GLU A C 1
ATOM 1460 O O . GLU A 1 187 ? 33.617 -9.820 5.078 1.000 15.670 325 GLU A O 1
ATOM 1466 N N . ILE A 1 188 ? 31.484 -10.443 4.858 1.000 13.881 326 ILE A N 1
ATOM 1467 C CA . ILE A 1 188 ? 30.990 -9.111 4.514 1.000 12.923 326 ILE A CA 1
ATOM 1468 C C . ILE A 1 188 ? 29.858 -8.818 5.494 1.000 13.921 326 ILE A C 1
ATOM 1469 O O . ILE A 1 188 ? 28.940 -9.628 5.656 1.000 15.553 326 ILE A O 1
ATOM 1474 N N . SER A 1 189 ? 29.934 -7.660 6.144 1.000 13.597 327 SER A N 1
ATOM 1475 C CA . SER A 1 189 ? 28.952 -7.256 7.114 1.000 14.458 327 SER A CA 1
ATOM 1476 C C . SER A 1 189 ? 27.662 -6.840 6.431 1.000 15.756 327 SER A C 1
ATOM 1477 O O . SER A 1 189 ? 27.638 -6.471 5.256 1.000 14.971 327 SER A O 1
ATOM 1480 N N . PRO A 1 190 ? 26.564 -6.752 7.187 1.000 16.259 328 PRO A N 1
ATOM 1481 C CA . PRO A 1 190 ? 25.376 -6.095 6.673 1.000 15.540 328 PRO A CA 1
ATOM 1482 C C . PRO A 1 190 ? 25.723 -4.630 6.390 1.000 14.601 328 PRO A C 1
ATOM 1483 O O . PRO A 1 190 ? 26.593 -4.043 7.013 1.000 16.115 328 PRO A O 1
ATOM 1487 N N . PRO A 1 191 ? 24.932 -3.955 5.562 1.000 14.030 329 PRO A N 1
ATOM 1488 C CA . PRO A 1 191 ? 25.171 -2.571 5.197 1.000 13.486 329 PRO A CA 1
ATOM 1489 C C . PRO A 1 191 ? 24.709 -1.613 6.297 1.000 14.510 329 PRO A C 1
ATOM 1490 O O . PRO A 1 191 ? 23.750 -1.912 7.013 1.000 17.197 329 PRO A O 1
ATOM 1494 N N . VAL A 1 192 ? 25.377 -0.458 6.386 1.000 15.034 330 VAL A N 1
ATOM 1495 C CA . VAL A 1 192 ? 24.927 0.705 7.135 1.000 15.879 330 VAL A CA 1
ATOM 1496 C C . VAL A 1 192 ? 24.603 1.793 6.116 1.000 15.195 330 VAL A C 1
ATOM 1497 O O . VAL A 1 192 ? 25.502 2.244 5.426 1.000 16.662 330 VAL A O 1
ATOM 1501 N N . LEU A 1 193 ? 23.330 2.126 5.956 1.000 15.177 331 LEU A N 1
ATOM 1502 C CA . LEU A 1 193 ? 22.953 3.179 5.024 1.000 15.277 331 LEU A CA 1
ATOM 1503 C C . LEU A 1 193 ? 23.340 4.542 5.586 1.000 15.735 331 LEU A C 1
ATOM 1504 O O . LEU A 1 193 ? 22.914 4.903 6.673 1.000 17.887 331 LEU A O 1
ATOM 1509 N N . ILE A 1 194 ? 24.110 5.278 4.801 1.000 15.346 332 ILE A N 1
ATOM 1510 C CA . ILE A 1 194 ? 24.574 6.606 5.167 1.000 16.584 332 ILE A CA 1
ATOM 1511 C C . ILE A 1 194 ? 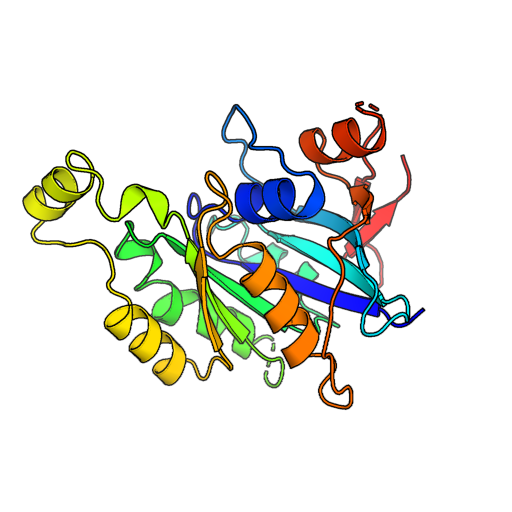23.641 7.683 4.617 1.000 15.866 332 ILE A C 1
ATOM 1512 O O . ILE A 1 194 ? 23.342 8.682 5.292 1.000 18.775 332 ILE A O 1
ATOM 1517 N N . SER A 1 195 ? 23.236 7.534 3.366 1.000 16.322 333 SER A N 1
ATOM 1518 C CA . SER A 1 195 ? 22.372 8.508 2.736 1.000 16.151 333 SER A CA 1
ATOM 1519 C C . SER A 1 195 ? 21.590 7.836 1.611 1.000 14.820 333 SER A C 1
ATOM 1520 O O . SER A 1 195 ? 21.974 6.780 1.099 1.000 15.761 333 SER A O 1
ATOM 1523 N N . SER A 1 196 ? 20.454 8.428 1.284 1.000 16.345 334 SER A N 1
ATOM 1524 C CA . SER A 1 196 ? 19.688 8.001 0.128 1.000 15.031 334 SER A CA 1
ATOM 1525 C C . SER A 1 196 ? 18.818 9.145 -0.365 1.000 15.050 334 SER A C 1
ATOM 1526 O O . SER A 1 196 ? 18.378 9.999 0.409 1.000 16.672 334 SER A O 1
ATOM 1529 N N . SER A 1 197 ? 18.562 9.136 -1.666 1.000 15.723 335 SER A N 1
ATOM 1530 C CA . SER A 1 197 ? 17.591 10.038 -2.259 1.000 15.685 335 SER A CA 1
ATOM 1531 C C . SER A 1 197 ? 16.180 9.478 -2.228 1.000 17.080 335 SER A C 1
ATOM 1532 O O . SER A 1 197 ? 15.236 10.204 -2.542 1.000 20.470 335 SER A O 1
ATOM 1535 N N . ASN A 1 198 ? 16.041 8.195 -1.856 1.000 16.094 336 ASN A N 1
ATOM 1536 C CA . ASN A 1 198 ? 14.734 7.583 -1.759 1.000 17.828 336 ASN A CA 1
ATOM 1537 C C . ASN A 1 198 ? 14.112 7.953 -0.421 1.000 19.216 336 ASN A C 1
ATOM 1538 O O . ASN A 1 198 ? 14.716 7.731 0.615 1.000 20.139 336 ASN A O 1
ATOM 1543 N N . PRO A 1 199 ? 12.907 8.579 -0.410 1.000 22.333 337 PRO A N 1
ATOM 1544 C CA . PRO A 1 199 ? 12.322 9.033 0.846 1.000 23.819 337 PRO A CA 1
ATOM 1545 C C . PRO A 1 199 ? 12.057 7.947 1.891 1.000 23.616 337 PRO A C 1
ATOM 1546 O O . PRO A 1 199 ? 12.218 8.181 3.081 1.000 25.206 337 PRO A O 1
ATOM 1550 N N . THR A 1 200 ? 11.666 6.753 1.442 1.000 24.450 338 THR A N 1
ATOM 1551 C CA . THR A 1 200 ? 11.391 5.658 2.357 1.000 25.927 338 THR A CA 1
ATOM 1552 C C . THR A 1 200 ? 12.698 5.246 3.044 1.000 23.375 338 THR A C 1
ATOM 1553 O O . THR A 1 200 ? 12.743 5.050 4.258 1.000 23.627 338 THR A O 1
ATOM 1557 N N . ALA A 1 201 ? 13.763 5.085 2.263 1.000 21.910 339 ALA A N 1
ATOM 1558 C CA . ALA A 1 201 ? 15.032 4.653 2.814 1.000 20.133 339 ALA A CA 1
ATOM 1559 C C . ALA A 1 201 ? 15.626 5.738 3.703 1.000 20.723 339 ALA A C 1
ATOM 1560 O O . A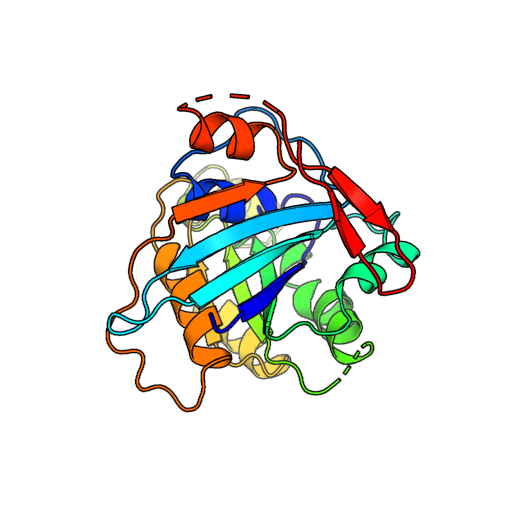LA A 1 201 ? 16.141 5.444 4.775 1.000 20.763 339 ALA A O 1
ATOM 1562 N N . ALA A 1 202 ? 15.575 6.992 3.243 1.000 20.445 340 ALA A N 1
ATOM 1563 C CA . ALA A 1 202 ? 16.145 8.104 4.009 1.000 22.957 340 ALA A CA 1
ATOM 1564 C C . ALA A 1 202 ? 15.518 8.185 5.403 1.000 22.382 340 ALA A C 1
ATOM 1565 O O . ALA A 1 202 ? 16.206 8.449 6.390 1.000 23.606 340 ALA A O 1
ATOM 1567 N N . ALA A 1 203 ? 14.216 7.926 5.480 1.000 24.116 341 ALA A N 1
ATOM 1568 C CA . ALA A 1 203 ? 13.501 7.982 6.745 1.000 24.411 341 ALA A CA 1
ATOM 1569 C C . ALA A 1 203 ? 13.993 6.919 7.731 1.000 23.843 341 ALA A C 1
ATOM 1570 O O . ALA A 1 203 ? 13.876 7.088 8.927 1.000 25.467 341 ALA A O 1
ATOM 1572 N N . ARG A 1 204 ? 14.643 5.858 7.242 1.000 26.585 342 ARG A N 1
ATOM 1573 C CA . ARG A 1 204 ? 15.115 4.788 8.092 1.000 27.174 342 ARG A CA 1
ATOM 1574 C C . ARG A 1 204 ? 16.528 5.009 8.606 1.000 30.400 342 ARG A C 1
ATOM 1575 O O . ARG A 1 204 ? 16.965 4.299 9.505 1.000 37.639 342 ARG A O 1
ATOM 1583 N N . ILE A 1 205 ? 17.263 5.935 7.994 1.000 29.096 343 ILE A N 1
ATOM 1584 C CA . ILE A 1 205 ? 18.545 6.341 8.532 1.000 34.083 343 ILE A CA 1
ATOM 1585 C C . ILE A 1 205 ? 18.207 7.049 9.845 1.000 37.035 343 ILE A C 1
ATOM 1586 O O . ILE A 1 205 ? 18.710 6.674 10.885 1.000 38.128 343 ILE A O 1
ATOM 1591 N N . SER A 1 206 ? 17.292 8.030 9.763 1.000 41.397 344 SER A N 1
ATOM 1592 C CA . SER A 1 206 ? 16.760 8.710 10.934 1.000 44.089 344 SER A CA 1
ATOM 1593 C C . SER A 1 206 ? 16.246 7.658 11.918 1.000 44.429 344 SER A C 1
ATOM 1594 O O . SER A 1 206 ? 16.806 7.495 13.004 1.000 56.117 344 SER A O 1
ATOM 1597 N N . GLU A 1 207 ? 15.188 6.933 11.514 1.000 48.497 345 GLU A N 1
ATOM 1598 C CA . GLU A 1 207 ? 14.595 5.891 12.341 1.000 48.834 345 GLU A CA 1
ATOM 1599 C C . GLU A 1 207 ? 15.659 4.831 12.678 1.000 52.325 345 GLU A C 1
ATOM 1600 O O . GLU A 1 207 ? 15.863 4.620 13.907 1.000 60.061 345 GLU A O 1
ATOM 1602 N N . ALA A 1 215 ? 14.751 13.760 5.482 1.000 57.307 353 ALA A N 1
ATOM 1603 C CA . ALA A 1 215 ? 15.285 14.690 4.449 1.000 54.476 353 ALA A CA 1
ATOM 1604 C C . ALA A 1 215 ? 16.149 13.929 3.436 1.000 42.582 353 ALA A C 1
ATOM 1605 O O . ALA A 1 215 ? 17.356 13.764 3.631 1.000 46.065 353 ALA A O 1
ATOM 1607 N N . PRO A 1 216 ? 15.597 13.427 2.313 1.000 36.531 354 PRO A N 1
ATOM 1608 C CA . PRO A 1 216 ? 16.423 12.678 1.359 1.000 28.320 354 PRO A CA 1
ATOM 1609 C C . PRO A 1 216 ? 17.471 13.538 0.656 1.000 24.980 354 PRO A C 1
ATOM 1610 O O . PRO A 1 216 ? 17.304 14.742 0.495 1.000 26.573 354 PRO A O 1
ATOM 1614 N N . SER A 1 217 ? 18.581 12.917 0.253 1.000 21.132 355 SER A N 1
ATOM 1615 C CA A SER A 1 217 ? 19.487 13.537 -0.700 0.500 20.306 355 SER A CA 1
ATOM 1616 C CA B SER A 1 217 ? 19.486 13.538 -0.693 0.500 21.770 355 SER A CA 1
ATOM 1617 C C . SER A 1 217 ? 18.769 13.718 -2.032 1.000 20.717 355 SER A C 1
ATOM 1618 O O . SER A 1 217 ? 17.669 13.199 -2.233 1.000 21.112 355 SER A O 1
ATOM 1623 N N . GLN A 1 218 ? 19.390 14.476 -2.937 1.000 21.852 356 GLN A N 1
ATOM 1624 C CA . GLN A 1 218 ? 18.808 14.702 -4.250 1.000 23.061 356 GLN A CA 1
ATOM 1625 C C . GLN A 1 218 ? 19.754 14.296 -5.373 1.000 22.709 356 GLN A C 1
ATOM 1626 O O . GLN A 1 218 ? 20.937 14.612 -5.345 1.000 25.355 356 GLN A O 1
ATOM 1632 N N . VAL A 1 219 ? 19.208 13.599 -6.379 1.000 19.781 357 VAL A N 1
ATOM 1633 C CA . VAL A 1 219 ? 19.949 13.271 -7.590 1.000 19.283 357 VAL A CA 1
ATOM 1634 C C . VAL A 1 219 ? 19.870 14.457 -8.554 1.000 17.829 357 VAL A C 1
ATOM 1635 O O . VAL A 1 219 ? 18.794 14.965 -8.844 1.000 20.759 357 VAL A O 1
ATOM 1639 N N . HIS A 1 220 ? 21.034 14.855 -9.066 1.000 16.875 358 HIS A N 1
ATOM 1640 C CA . HIS A 1 220 ? 21.119 15.912 -10.038 1.000 17.442 358 HIS A CA 1
ATOM 1641 C C . HIS A 1 220 ? 22.045 15.477 -11.160 1.000 16.015 358 HIS A C 1
ATOM 1642 O O . HIS A 1 220 ? 22.998 14.746 -10.933 1.000 18.993 358 HIS A O 1
ATOM 1649 N N . ILE A 1 221 ? 21.836 16.052 -12.342 1.000 16.533 359 ILE A N 1
ATOM 1650 C CA . ILE A 1 221 ? 22.801 15.908 -13.415 1.000 17.404 359 ILE A CA 1
ATOM 1651 C C . ILE A 1 221 ? 23.943 16.879 -13.193 1.000 19.177 359 ILE A C 1
ATOM 1652 O O . ILE A 1 221 ? 23.756 17.993 -12.735 1.000 21.215 359 ILE A O 1
ATOM 1657 N N . SER A 1 222 ? 25.142 16.429 -13.493 1.000 20.798 360 SER A N 1
ATOM 1658 C CA . SER A 1 222 ? 26.270 17.305 -13.345 1.000 23.535 360 SER A CA 1
ATOM 1659 C C . SER A 1 222 ? 27.161 17.074 -14.550 1.000 24.817 360 SER A C 1
ATOM 1660 O O . SER A 1 222 ? 26.833 16.323 -15.473 1.000 23.803 360 SER A O 1
ATOM 1663 N N . THR A 1 223 ? 28.317 17.725 -14.534 1.000 28.430 361 THR A N 1
ATOM 1664 C CA . THR A 1 223 ? 29.189 17.651 -15.686 1.000 30.799 361 THR A CA 1
ATOM 1665 C C . THR A 1 223 ? 29.746 16.235 -15.850 1.000 33.189 361 THR A C 1
ATOM 1666 O O . THR A 1 223 ? 30.021 15.780 -16.965 1.000 37.763 361 THR A O 1
ATOM 1670 N N . THR A 1 224 ? 29.837 15.534 -14.724 1.000 35.128 362 THR A N 1
ATOM 1671 C CA . THR A 1 224 ? 30.496 14.246 -14.615 1.000 36.604 362 THR A CA 1
ATOM 1672 C C . THR A 1 224 ? 29.487 13.091 -14.632 1.000 32.314 362 THR A C 1
ATOM 1673 O O . THR A 1 224 ? 29.888 11.959 -14.429 1.000 37.108 362 THR A O 1
ATOM 1677 N N . GLY A 1 225 ? 28.197 13.351 -14.851 1.000 25.791 363 GLY A N 1
ATOM 1678 C CA . GLY A 1 225 ? 27.169 12.331 -14.738 1.000 25.311 363 GLY A CA 1
ATOM 1679 C C . GLY A 1 225 ? 26.273 12.664 -13.551 1.000 22.388 363 GLY A C 1
ATOM 1680 O O . GLY A 1 225 ? 26.150 13.830 -13.167 1.000 25.142 363 GLY A O 1
ATOM 1681 N N . LEU A 1 226 ? 25.683 11.636 -12.947 1.000 17.503 364 LEU A N 1
ATOM 1682 C CA . LEU A 1 226 ? 24.734 11.826 -11.867 1.000 18.488 364 LEU A CA 1
ATOM 1683 C C . LEU A 1 226 ? 25.511 12.064 -10.587 1.000 18.258 364 LEU A C 1
ATOM 1684 O O . LEU A 1 226 ? 26.526 11.409 -10.309 1.000 20.876 364 LEU A O 1
ATOM 1689 N N . ILE A 1 227 ? 24.992 13.004 -9.808 1.000 18.081 365 ILE A N 1
ATOM 1690 C CA . ILE A 1 227 ? 25.554 13.277 -8.502 1.000 20.950 365 ILE A CA 1
ATOM 1691 C C . ILE A 1 227 ? 24.423 13.354 -7.514 1.000 21.305 365 ILE A C 1
ATOM 1692 O O . ILE A 1 227 ? 23.242 13.396 -7.872 1.000 20.408 365 ILE A O 1
ATOM 1697 N N . VAL A 1 228 ? 24.853 13.304 -6.261 1.000 22.737 366 VAL A N 1
ATOM 1698 C CA . VAL A 1 228 ? 23.966 13.414 -5.140 1.000 25.090 366 VAL A CA 1
ATOM 1699 C C . VAL A 1 228 ? 24.331 14.668 -4.371 1.000 25.320 366 VAL A C 1
ATOM 1700 O O . VAL A 1 228 ? 25.497 14.840 -4.031 1.000 26.646 366 VAL A O 1
ATOM 1704 N N . THR A 1 229 ? 23.325 15.476 -4.055 1.000 24.826 367 THR A N 1
ATOM 1705 C CA . THR A 1 229 ? 23.516 16.607 -3.159 1.000 28.139 367 THR A CA 1
ATOM 1706 C C . THR A 1 229 ? 22.883 16.284 -1.811 1.000 32.845 367 THR A C 1
ATOM 1707 O O . THR A 1 229 ? 21.807 15.678 -1.747 1.000 31.681 367 THR A O 1
ATOM 1711 N N . PRO A 1 230 ? 23.562 16.647 -0.701 1.000 35.785 368 PRO A N 1
ATOM 1712 C CA . PRO A 1 230 ? 23.110 16.277 0.650 1.000 41.233 368 PRO A CA 1
ATOM 1713 C C . PRO A 1 230 ? 21.753 16.904 0.964 1.000 46.506 368 PRO A C 1
ATOM 1714 O O . PRO A 1 230 ? 21.326 17.837 0.290 1.000 58.410 368 PRO A O 1
ATOM 1718 N N . PRO A 1 231 ? 21.026 16.392 1.976 1.000 49.706 369 PRO A N 1
ATOM 1719 C CA . PRO A 1 231 ? 19.681 16.893 2.287 1.000 46.494 369 PRO A CA 1
ATOM 1720 C C . PRO A 1 231 ? 19.544 18.408 2.435 1.000 49.895 369 PRO A C 1
ATOM 1721 O O . PRO A 1 231 ? 20.405 18.977 3.137 1.000 59.496 369 PRO A O 1
#

GO terms:
  GO:0061630 ubiquitin protein ligase activity (F, EXP)
  GO:0061630 ubiquitin protein ligase activity (F, IMP)
  GO:0051865 protein autoubiquitination (P, IMP)
  GO:0005515 protein binding (F, IPI)
  GO:0005829 cytosol (C, IDA)
  GO:0043066 negative regulation of apoptotic process (P, IMP)
  GO:2001237 negative regulation of extrinsic apoptotic signaling pathway (P, IMP)

Solvent-accessible surface area: 10953 Å² total